Protein AF-A0A967BJL5-F1 (afdb_monomer_lite)

Sequence (235 aa):
MNEFINLDFYKELPLFWQIMFTFFIISLSWFTFLLKNSTFRKMLENGVRKMFHYLTDKDVLLHPVFYNKKYYLNQLNNINFEGSGKTELFRILLEELIKCNIDLSFDFFKKSSLKKQTPQQVRNSMFDLLTKIKKQYEKNTREKFMALHGRIKGAKLF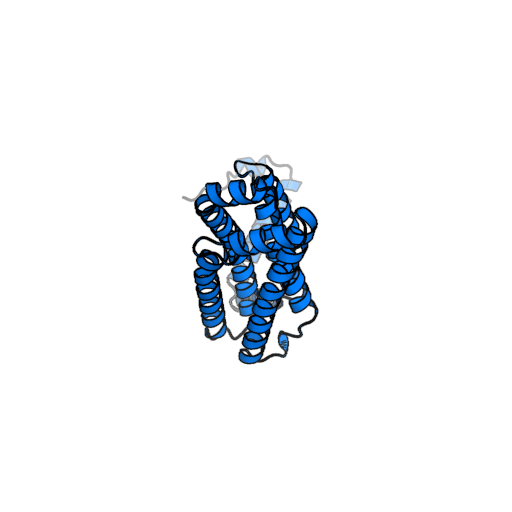GLIYDSAKGFKKHHGNRLLFINENIERVLLSQSKNSKDSIRTILTQIDIAVDLAILDCEDAFEDLNGDIEKLVNANL

Foldseek 3Di:
DDDDPPVVVLVPDDPVVNVVVVVVVVVVVVVVVLCVPPVSVVVVVVVVVVVVLPPDLVNLLVFPLQVCLVVQLVVLVVDDDPDPVLSVLLSLLLNLLSCLLRVLLSVCSVPDPLVPDDLVRVLVSVVVSVVRSVVRSLVRSLVVLCVVQNPPLSNVLSCLQDVDPLHLVVQCVVLVVVLSVQLVVLSPPPPVRSVVSSSVNSVSSVVSSVSSVVSSVSSCVSCVVPSVCSSPDDD

Structure (mmCIF, N/CA/C/O backbone):
data_AF-A0A967BJL5-F1
#
_entry.id   AF-A0A967BJL5-F1
#
loop_
_atom_site.group_PDB
_atom_site.id
_atom_site.type_symbol
_atom_site.label_atom_id
_atom_site.label_alt_id
_atom_site.label_comp_id
_atom_site.label_asym_id
_atom_site.label_entity_id
_atom_site.label_seq_id
_atom_site.pdbx_PDB_ins_code
_atom_site.Cartn_x
_atom_site.Cartn_y
_atom_site.Cartn_z
_atom_site.occupancy
_atom_site.B_iso_or_equiv
_atom_site.auth_seq_id
_atom_site.auth_comp_id
_atom_site.auth_asym_id
_atom_site.auth_atom_id
_atom_site.pdbx_PDB_model_num
ATOM 1 N N . MET A 1 1 ? -10.195 -9.167 -51.228 1.00 35.34 1 MET A N 1
ATOM 2 C CA . MET A 1 1 ? -11.205 -8.108 -51.408 1.00 35.34 1 MET A CA 1
ATOM 3 C C . MET A 1 1 ? -10.417 -6.845 -51.733 1.00 35.34 1 MET A C 1
ATOM 5 O O . MET A 1 1 ? -9.865 -6.236 -50.832 1.00 35.34 1 MET A O 1
ATOM 9 N N . ASN A 1 2 ? -10.180 -6.598 -53.027 1.00 38.81 2 ASN A N 1
ATOM 10 C CA . ASN A 1 2 ? -9.411 -5.449 -53.513 1.00 38.81 2 ASN A CA 1
ATOM 11 C C . ASN A 1 2 ? -10.399 -4.307 -53.740 1.00 38.81 2 ASN A C 1
ATOM 13 O O . ASN A 1 2 ? -11.022 -4.243 -54.798 1.00 38.81 2 ASN A O 1
ATOM 17 N N . GLU A 1 3 ? -10.572 -3.440 -52.748 1.00 41.34 3 GLU A N 1
ATOM 18 C CA . GLU A 1 3 ? -11.208 -2.148 -52.983 1.00 41.34 3 GLU A CA 1
ATOM 19 C C . GLU A 1 3 ? -10.216 -1.289 -53.765 1.00 41.34 3 GLU A C 1
ATOM 21 O O . GLU A 1 3 ? -9.231 -0.772 -53.237 1.00 41.34 3 GLU A O 1
ATOM 26 N N . PHE A 1 4 ? -10.440 -1.216 -55.076 1.00 46.94 4 PHE A N 1
ATOM 27 C CA . PHE A 1 4 ? -9.834 -0.195 -55.910 1.00 46.94 4 PHE A CA 1
ATOM 28 C C . PHE A 1 4 ? -10.209 1.166 -55.322 1.00 46.94 4 PHE A C 1
ATOM 30 O O . PHE A 1 4 ? -11.390 1.478 -55.176 1.00 46.94 4 PHE A O 1
ATOM 37 N N . ILE A 1 5 ? -9.198 1.974 -54.999 1.00 54.31 5 ILE A N 1
ATOM 38 C CA . ILE A 1 5 ? -9.363 3.410 -54.765 1.00 54.31 5 ILE A CA 1
ATOM 39 C C . ILE A 1 5 ? -10.184 3.942 -55.939 1.00 54.31 5 ILE A C 1
ATOM 41 O O . ILE A 1 5 ? -9.775 3.795 -57.092 1.00 54.31 5 ILE A O 1
ATOM 45 N N . ASN A 1 6 ? -11.360 4.492 -55.647 1.00 53.78 6 ASN A N 1
ATOM 46 C CA . ASN A 1 6 ? -12.274 4.993 -56.659 1.00 53.78 6 ASN A CA 1
ATOM 47 C C . ASN A 1 6 ? -11.599 6.170 -57.387 1.00 53.78 6 ASN A C 1
ATOM 49 O O . ASN A 1 6 ? -11.504 7.276 -56.854 1.00 53.78 6 ASN A O 1
ATOM 53 N N . LEU A 1 7 ? -11.035 5.899 -58.569 1.00 56.16 7 LEU A N 1
ATOM 54 C CA . LEU A 1 7 ? -10.195 6.831 -59.333 1.00 56.16 7 LEU A CA 1
ATOM 55 C C . LEU A 1 7 ? -10.950 8.097 -59.757 1.00 56.16 7 LEU A C 1
ATOM 57 O O . LEU A 1 7 ? -10.315 9.118 -60.025 1.00 56.16 7 LEU A O 1
ATOM 61 N N . ASP A 1 8 ? -12.279 8.044 -59.782 1.00 62.25 8 ASP A N 1
ATOM 62 C CA . ASP A 1 8 ? -13.121 9.182 -60.137 1.00 62.25 8 ASP A CA 1
ATOM 63 C C . ASP A 1 8 ? -13.140 10.238 -59.022 1.00 62.25 8 ASP A C 1
ATOM 65 O O . ASP A 1 8 ? -12.998 11.424 -59.307 1.00 62.25 8 ASP A O 1
ATOM 69 N N . PHE A 1 9 ? -13.115 9.823 -57.750 1.00 66.19 9 PHE A N 1
ATOM 70 C CA . PHE A 1 9 ? -12.988 10.741 -56.610 1.00 66.19 9 PHE A CA 1
ATOM 71 C C . PHE A 1 9 ? -11.639 11.479 -56.597 1.00 66.19 9 PHE A C 1
ATOM 73 O O . PHE A 1 9 ? -11.559 12.656 -56.253 1.00 66.19 9 PHE A O 1
ATOM 80 N N . TYR A 1 10 ? -10.557 10.809 -57.009 1.00 65.19 10 TYR A N 1
ATOM 81 C CA . TYR A 1 10 ? -9.228 11.424 -57.058 1.00 65.19 10 TYR A CA 1
ATOM 82 C C . TYR A 1 10 ? -9.158 12.571 -58.079 1.00 65.19 10 TYR A C 1
ATOM 84 O O . TYR A 1 10 ? -8.508 13.581 -57.816 1.00 65.19 10 TYR A O 1
ATOM 92 N N . LYS A 1 11 ? -9.856 12.447 -59.215 1.00 67.75 11 LYS A N 1
ATOM 93 C CA . LYS A 1 11 ? -9.880 13.470 -60.275 1.00 67.75 11 LYS A CA 1
ATOM 94 C C . LYS A 1 11 ? -10.689 14.714 -59.902 1.00 67.75 11 LYS A C 1
ATOM 96 O O . LYS A 1 11 ? -10.409 15.782 -60.438 1.00 67.75 11 LYS A O 1
ATOM 101 N N . GLU A 1 12 ? -11.649 14.584 -58.989 1.00 75.94 12 GLU A N 1
ATOM 102 C CA . GLU A 1 12 ? -12.479 15.693 -58.495 1.00 75.94 12 GLU A CA 1
ATOM 103 C C . GLU A 1 12 ? -11.781 16.538 -57.416 1.00 75.94 12 GLU A C 1
ATOM 105 O O . GLU A 1 12 ? -12.208 17.655 -57.118 1.00 75.94 12 GLU A O 1
ATOM 110 N N . LEU A 1 13 ? -10.681 16.044 -56.837 1.00 76.12 13 LEU A N 1
ATOM 111 C CA . LEU A 1 13 ? -9.923 16.785 -55.832 1.00 76.12 13 LEU A CA 1
ATOM 112 C C . LEU A 1 13 ? -9.137 17.953 -56.453 1.00 76.12 13 LEU A C 1
ATOM 114 O O . LEU A 1 13 ? -8.580 17.811 -57.542 1.00 76.12 13 LEU A O 1
ATOM 118 N N . PRO A 1 14 ? -8.981 19.086 -55.743 1.00 87.38 14 PRO A N 1
ATOM 119 C CA . PRO A 1 14 ? -8.072 20.148 -56.160 1.00 87.38 14 PRO A CA 1
ATOM 120 C C . PRO A 1 14 ? -6.642 19.626 -56.376 1.00 87.38 14 PRO A C 1
ATOM 122 O O . PRO A 1 14 ? -6.158 18.794 -55.605 1.00 87.38 14 PRO A O 1
ATOM 125 N N . LEU A 1 15 ? -5.936 20.166 -57.377 1.00 76.75 15 LEU A N 1
ATOM 126 C CA . LEU A 1 15 ? -4.610 19.698 -57.823 1.00 76.75 15 LEU A CA 1
ATOM 127 C C . LEU A 1 15 ? -3.590 19.548 -56.677 1.00 76.75 15 LEU A C 1
ATOM 129 O O . LEU A 1 15 ? -2.808 18.602 -56.648 1.00 76.75 15 LEU A O 1
ATOM 133 N N . PHE A 1 16 ? -3.625 20.451 -55.695 1.00 77.94 16 PHE A N 1
ATOM 134 C CA . PHE A 1 16 ? -2.780 20.372 -54.502 1.00 77.94 16 PHE A CA 1
ATOM 135 C C . PHE A 1 16 ? -2.992 19.067 -53.713 1.00 77.94 16 PHE A C 1
ATOM 137 O O . PHE A 1 16 ? -2.028 18.395 -53.348 1.00 77.94 16 PHE A O 1
ATOM 144 N N . TRP A 1 17 ? -4.247 18.666 -53.492 1.00 64.62 17 TRP A N 1
ATOM 145 C CA . TRP A 1 17 ? -4.588 17.445 -52.759 1.00 64.62 17 TRP A CA 1
ATOM 146 C C . TRP A 1 17 ? -4.256 16.182 -53.552 1.00 64.62 17 TRP A C 1
ATOM 148 O O . TRP A 1 17 ? -3.796 15.205 -52.964 1.00 64.62 17 TRP A O 1
ATOM 158 N N . GLN A 1 18 ? -4.393 16.225 -54.878 1.00 76.56 18 GLN A N 1
ATOM 159 C CA . GLN A 1 18 ? -3.947 15.149 -55.767 1.00 76.56 18 GLN A CA 1
ATOM 160 C C . GLN A 1 18 ? -2.432 14.907 -55.640 1.00 76.56 18 GLN A C 1
ATOM 162 O O . GLN A 1 18 ? -1.982 13.776 -55.430 1.00 76.56 18 GLN A O 1
ATOM 167 N N . ILE A 1 19 ? -1.639 15.982 -55.676 1.00 74.44 19 ILE A N 1
ATOM 168 C CA . ILE A 1 19 ? -0.180 15.918 -55.511 1.00 74.44 19 ILE A CA 1
ATOM 169 C C . ILE A 1 19 ? 0.182 15.373 -54.122 1.00 74.44 19 ILE A C 1
ATOM 171 O O . ILE A 1 19 ? 0.995 14.454 -54.024 1.00 74.44 19 ILE A O 1
ATOM 175 N N . MET A 1 20 ? -0.451 15.870 -53.055 1.00 72.75 20 MET A N 1
ATOM 176 C CA . MET A 1 20 ? -0.206 15.398 -51.684 1.00 72.75 20 MET A CA 1
ATOM 177 C C . MET A 1 20 ? -0.545 13.916 -51.502 1.00 72.75 20 MET A C 1
ATOM 179 O O . MET A 1 20 ? 0.225 13.175 -50.890 1.00 72.75 20 MET A O 1
ATOM 183 N N . PHE A 1 21 ? -1.663 13.460 -52.066 1.00 72.19 21 PHE A N 1
ATOM 184 C CA . PHE A 1 21 ? -2.073 12.060 -52.002 1.00 72.19 21 PHE A CA 1
ATOM 185 C C . PHE A 1 21 ? -1.122 11.155 -52.799 1.00 72.19 21 PHE A C 1
ATOM 187 O O . PHE A 1 21 ? -0.732 10.091 -52.322 1.00 72.19 21 PHE A O 1
ATOM 194 N N . THR A 1 22 ? -0.649 11.614 -53.961 1.00 77.62 22 THR A N 1
ATOM 195 C CA . THR A 1 22 ? 0.384 10.913 -54.739 1.00 77.62 22 THR A CA 1
ATOM 196 C C . THR A 1 22 ? 1.698 10.811 -53.966 1.00 77.62 22 THR A C 1
ATOM 198 O O . THR A 1 22 ? 2.275 9.728 -53.876 1.00 77.62 22 THR A O 1
ATOM 201 N N . PHE A 1 23 ? 2.148 11.896 -53.330 1.00 72.44 23 PHE A N 1
ATOM 202 C CA . PHE A 1 23 ? 3.325 11.875 -52.456 1.00 72.44 23 PHE A CA 1
ATOM 203 C C . PHE A 1 23 ? 3.144 10.929 -51.265 1.00 72.44 23 PHE A C 1
ATOM 205 O O . PHE A 1 23 ? 4.077 10.207 -50.903 1.00 72.44 23 PHE A O 1
ATOM 212 N N . PHE A 1 24 ? 1.948 10.875 -50.679 1.00 69.56 24 PHE A N 1
ATOM 213 C CA . PHE A 1 24 ? 1.634 9.942 -49.602 1.00 69.56 24 PHE A CA 1
ATOM 214 C C . PHE A 1 24 ? 1.720 8.482 -50.073 1.00 69.56 24 PHE A C 1
ATOM 216 O O . PHE A 1 24 ? 2.395 7.678 -49.436 1.00 69.56 24 PHE A O 1
ATOM 223 N N . ILE A 1 25 ? 1.147 8.135 -51.229 1.00 73.62 25 ILE A N 1
ATOM 224 C CA . ILE A 1 25 ? 1.242 6.773 -51.783 1.00 73.62 25 ILE A CA 1
ATOM 225 C C . ILE A 1 25 ? 2.692 6.411 -52.127 1.00 73.62 25 ILE A C 1
ATOM 227 O O . ILE A 1 25 ? 3.145 5.307 -51.810 1.00 73.62 25 ILE A O 1
ATOM 231 N N . ILE A 1 26 ? 3.441 7.325 -52.752 1.00 74.75 26 ILE A N 1
ATOM 232 C CA . ILE A 1 26 ? 4.847 7.097 -53.114 1.00 74.75 26 ILE A CA 1
ATOM 233 C C . ILE A 1 26 ? 5.699 6.916 -51.856 1.00 74.75 26 ILE A C 1
ATOM 235 O O . ILE A 1 26 ? 6.506 5.989 -51.802 1.00 74.75 26 ILE A O 1
ATOM 239 N N . SER A 1 27 ? 5.498 7.742 -50.827 1.00 67.50 27 SER A N 1
ATOM 240 C CA . SER A 1 27 ? 6.222 7.626 -49.556 1.00 67.50 27 SER A CA 1
ATOM 241 C C . SER A 1 27 ? 5.864 6.344 -48.801 1.00 67.50 27 SER A C 1
ATOM 243 O O . SER A 1 27 ? 6.765 5.679 -48.296 1.00 67.50 27 SER A O 1
ATOM 245 N N . LEU A 1 28 ? 4.596 5.919 -48.807 1.00 63.41 28 LEU A N 1
ATOM 246 C CA . LEU A 1 28 ? 4.161 4.642 -48.234 1.00 63.41 28 LEU A CA 1
ATOM 247 C C . LEU A 1 28 ? 4.760 3.444 -48.996 1.00 63.41 28 LEU A C 1
ATOM 249 O O . LEU A 1 28 ? 5.204 2.463 -48.395 1.00 63.41 28 LEU A O 1
ATOM 253 N N . SER A 1 29 ? 4.843 3.538 -50.324 1.00 70.88 29 SER A N 1
ATOM 254 C CA . SER A 1 29 ? 5.450 2.516 -51.189 1.00 70.88 29 SER A CA 1
ATOM 255 C C . SER A 1 29 ? 6.966 2.423 -50.986 1.00 70.88 29 SER A C 1
ATOM 257 O O . SER A 1 29 ? 7.520 1.332 -50.873 1.00 70.88 29 SER A O 1
ATOM 259 N N . TRP A 1 30 ? 7.645 3.563 -50.850 1.00 69.06 30 TRP A N 1
ATOM 260 C CA . TRP A 1 30 ? 9.064 3.616 -50.494 1.00 69.06 30 TRP A CA 1
ATOM 261 C C . TRP A 1 30 ? 9.321 3.092 -49.083 1.00 69.06 30 TRP A C 1
ATOM 263 O O . TRP A 1 30 ? 10.258 2.329 -48.868 1.00 69.06 30 TRP A O 1
ATOM 273 N N . PHE A 1 31 ? 8.469 3.440 -48.121 1.00 60.78 31 PHE A N 1
ATOM 274 C CA . PHE A 1 31 ? 8.583 2.969 -46.746 1.00 60.78 31 PHE A CA 1
ATOM 275 C C . PHE A 1 31 ? 8.381 1.450 -46.642 1.00 60.78 31 PHE A C 1
ATOM 277 O O . PHE A 1 31 ? 9.156 0.764 -45.977 1.00 60.78 31 PHE A O 1
ATOM 284 N N . THR A 1 32 ? 7.405 0.888 -47.361 1.00 65.88 32 THR A N 1
ATOM 285 C CA . THR A 1 32 ? 7.202 -0.571 -47.434 1.00 65.88 32 THR A CA 1
ATOM 286 C C . THR A 1 32 ? 8.334 -1.287 -48.177 1.00 65.88 32 THR A C 1
ATOM 288 O O . THR A 1 32 ? 8.730 -2.380 -47.768 1.00 65.88 32 THR A O 1
ATOM 291 N N . PHE A 1 33 ? 8.917 -0.674 -49.213 1.00 72.19 33 PHE A N 1
ATOM 292 C CA . PHE A 1 33 ? 10.128 -1.177 -49.871 1.00 72.19 33 PHE A CA 1
ATOM 293 C C . PHE A 1 33 ? 11.337 -1.184 -48.922 1.00 72.19 33 PHE A C 1
ATOM 295 O O . PHE A 1 33 ? 12.046 -2.187 -48.824 1.00 72.19 33 PHE A O 1
ATOM 302 N N . LEU A 1 34 ? 11.529 -0.113 -48.148 1.00 62.56 34 LEU A N 1
ATOM 303 C CA . LEU A 1 34 ? 12.567 -0.028 -47.121 1.00 62.56 34 LEU A CA 1
ATOM 304 C C . LEU A 1 34 ? 12.363 -1.076 -46.016 1.00 62.56 34 LEU A C 1
ATOM 306 O O . LEU A 1 34 ? 13.329 -1.707 -45.597 1.00 62.56 34 LEU A O 1
ATOM 310 N N . LEU A 1 35 ? 11.125 -1.351 -45.592 1.00 53.38 35 LEU A N 1
ATOM 311 C CA . LEU A 1 35 ? 10.822 -2.409 -44.614 1.00 53.38 35 LEU A CA 1
ATOM 312 C C . LEU A 1 35 ? 11.097 -3.831 -45.132 1.00 53.38 35 LEU A C 1
ATOM 314 O O . LEU A 1 35 ? 11.390 -4.725 -44.334 1.00 53.38 35 LEU A O 1
ATOM 318 N N . LYS A 1 36 ? 11.040 -4.056 -46.451 1.00 66.56 36 LYS A N 1
ATOM 319 C CA . LYS A 1 36 ? 11.447 -5.330 -47.072 1.00 66.56 36 LYS A CA 1
ATOM 320 C C . LYS A 1 36 ? 12.969 -5.509 -47.111 1.00 66.56 36 LYS A C 1
ATOM 322 O O . LYS A 1 36 ? 13.438 -6.641 -47.217 1.00 66.56 36 LYS A O 1
ATOM 327 N N . ASN A 1 37 ? 13.747 -4.433 -46.990 1.00 73.88 37 ASN A N 1
ATOM 328 C CA . ASN A 1 37 ? 15.202 -4.507 -46.908 1.00 73.88 37 ASN A CA 1
ATOM 329 C C . ASN A 1 37 ? 15.624 -5.012 -45.518 1.00 73.88 37 ASN A C 1
ATOM 331 O O . ASN A 1 37 ? 15.427 -4.344 -44.503 1.00 73.88 37 ASN A O 1
ATOM 335 N N . SER A 1 38 ? 16.234 -6.197 -45.468 1.00 60.59 38 SER A N 1
ATOM 336 C CA . SER A 1 38 ? 16.620 -6.863 -44.218 1.00 60.59 38 SER A CA 1
ATOM 337 C C . SER A 1 38 ? 17.621 -6.060 -43.380 1.00 60.59 38 SER A C 1
ATOM 339 O O . SER A 1 38 ? 17.600 -6.156 -42.154 1.00 60.59 38 SER A O 1
ATOM 341 N N . THR A 1 39 ? 18.455 -5.228 -44.007 1.00 69.75 39 THR A N 1
ATOM 342 C CA . THR A 1 39 ? 19.423 -4.363 -43.324 1.00 69.75 39 THR A CA 1
ATOM 343 C C . THR A 1 39 ? 18.730 -3.170 -42.679 1.00 69.75 39 THR A C 1
ATOM 345 O O . THR A 1 39 ? 18.969 -2.894 -41.507 1.00 69.75 39 THR A O 1
ATOM 348 N N . PHE A 1 40 ? 17.818 -2.505 -43.396 1.00 58.06 40 PHE A N 1
ATOM 349 C CA . PHE A 1 40 ? 17.029 -1.397 -42.848 1.00 58.06 40 PHE A CA 1
ATOM 350 C C . PHE A 1 40 ? 16.073 -1.884 -41.760 1.00 58.06 40 PHE A C 1
ATOM 352 O O . PHE A 1 40 ? 15.996 -1.277 -40.696 1.00 58.06 40 PHE A O 1
ATOM 359 N N . ARG A 1 41 ? 15.432 -3.039 -41.966 1.00 55.91 41 ARG A N 1
ATOM 360 C CA . ARG A 1 41 ? 14.616 -3.703 -40.950 1.00 55.91 41 ARG A CA 1
ATOM 361 C C . ARG A 1 41 ? 15.439 -4.066 -39.716 1.00 55.91 41 ARG A C 1
ATOM 363 O O . ARG A 1 41 ? 14.999 -3.752 -38.624 1.00 55.91 41 ARG A O 1
ATOM 370 N N . LYS A 1 42 ? 16.649 -4.624 -39.854 1.00 62.78 42 LYS A N 1
ATOM 371 C CA . LYS A 1 42 ? 17.560 -4.854 -38.713 1.00 62.78 42 LYS A CA 1
ATOM 372 C C . LYS A 1 42 ? 18.021 -3.554 -38.057 1.00 62.78 42 LYS A C 1
ATOM 374 O O . LYS A 1 42 ? 18.239 -3.538 -36.853 1.00 62.78 42 LYS A O 1
ATOM 379 N N . MET A 1 43 ? 18.188 -2.469 -38.810 1.00 67.62 43 MET A N 1
ATOM 380 C CA . MET A 1 43 ? 18.587 -1.163 -38.278 1.00 67.62 43 MET A CA 1
ATOM 381 C C . MET A 1 43 ? 17.443 -0.487 -37.514 1.00 67.62 43 MET A C 1
ATOM 383 O O . MET A 1 43 ? 17.685 0.057 -36.442 1.00 67.62 43 MET A O 1
ATOM 387 N N . LEU A 1 44 ? 16.206 -0.590 -38.011 1.00 54.94 44 LEU A N 1
ATOM 388 C CA . LEU A 1 44 ? 14.983 -0.206 -37.308 1.00 54.94 44 LEU A CA 1
ATOM 389 C C . LEU A 1 44 ? 14.744 -1.105 -36.105 1.00 54.94 44 LEU A C 1
ATOM 391 O O . LEU A 1 44 ? 14.558 -0.587 -35.021 1.00 54.94 44 LEU A O 1
ATOM 395 N N . GLU A 1 45 ? 14.823 -2.426 -36.241 1.00 51.81 45 GLU A N 1
ATOM 396 C CA . GLU A 1 45 ? 14.713 -3.364 -35.123 1.00 51.81 45 GLU A CA 1
ATOM 397 C C . GLU A 1 45 ? 15.792 -3.077 -34.079 1.00 51.81 45 GLU A C 1
ATOM 399 O O . GLU A 1 45 ? 15.472 -3.059 -32.905 1.00 51.81 45 GLU A O 1
ATOM 404 N N . ASN A 1 46 ? 17.034 -2.765 -34.458 1.00 56.50 46 ASN A N 1
ATOM 405 C CA . ASN A 1 46 ? 18.085 -2.374 -33.516 1.00 56.50 46 ASN A CA 1
ATOM 406 C C . ASN A 1 46 ? 17.896 -0.960 -32.958 1.00 56.50 46 ASN A C 1
ATOM 408 O O . ASN A 1 46 ? 18.274 -0.723 -31.819 1.00 56.50 46 ASN A O 1
ATOM 412 N N . GLY A 1 47 ? 17.343 -0.022 -33.724 1.00 44.47 47 GLY A N 1
ATOM 413 C CA . GLY A 1 47 ? 17.047 1.346 -33.297 1.00 44.47 47 GLY A CA 1
ATOM 414 C C . GLY A 1 47 ? 15.870 1.391 -32.328 1.00 44.47 47 GLY A C 1
ATOM 415 O O . GLY A 1 47 ? 15.973 2.000 -31.274 1.00 44.47 47 GLY A O 1
ATOM 416 N N . VAL A 1 48 ? 14.808 0.653 -32.636 1.00 45.88 48 VAL A N 1
ATOM 417 C CA . VAL A 1 48 ? 13.635 0.386 -31.803 1.00 45.88 48 VAL A CA 1
ATOM 418 C C . VAL A 1 48 ? 14.049 -0.440 -30.591 1.00 45.88 48 VAL A C 1
ATOM 420 O O . VAL A 1 48 ? 13.800 -0.017 -29.476 1.00 45.88 48 VAL A O 1
ATOM 423 N N . ARG A 1 49 ? 14.791 -1.542 -30.744 1.00 41.28 49 ARG A N 1
ATOM 424 C CA . ARG A 1 49 ? 15.326 -2.333 -29.619 1.00 41.28 49 ARG A CA 1
ATOM 425 C C . ARG A 1 49 ? 16.282 -1.509 -28.752 1.00 41.28 49 ARG A C 1
ATOM 427 O O . ARG A 1 49 ? 16.260 -1.684 -27.544 1.00 41.28 49 ARG A O 1
ATOM 434 N N . LYS A 1 50 ? 17.059 -0.571 -29.309 1.00 39.84 50 LYS A N 1
ATOM 435 C CA . LYS A 1 50 ? 17.805 0.440 -28.536 1.00 39.84 50 LYS A CA 1
ATOM 436 C C . LYS A 1 50 ? 16.843 1.393 -27.822 1.00 39.84 50 LYS A C 1
ATOM 438 O O . LYS A 1 50 ? 16.978 1.560 -26.622 1.00 39.84 50 LYS A O 1
ATOM 443 N N . MET A 1 51 ? 15.841 1.946 -28.500 1.00 35.16 51 MET A N 1
ATOM 444 C CA . MET A 1 51 ? 14.835 2.844 -27.916 1.00 35.16 51 MET A CA 1
ATOM 445 C C . MET A 1 51 ? 14.035 2.169 -26.778 1.00 35.16 51 MET A C 1
ATOM 447 O O . MET A 1 51 ? 13.792 2.795 -25.755 1.00 35.16 51 MET A O 1
ATOM 451 N N . PHE A 1 52 ? 13.738 0.870 -26.894 1.00 38.22 52 PHE A N 1
ATOM 452 C CA . PHE A 1 52 ? 13.118 0.033 -25.860 1.00 38.22 52 PHE A CA 1
ATOM 453 C C . PHE A 1 52 ? 14.119 -0.444 -24.780 1.00 38.22 52 PHE A C 1
ATOM 455 O O . PHE A 1 52 ? 13.730 -0.615 -23.628 1.00 38.22 52 PHE A O 1
ATOM 462 N N . HIS A 1 53 ? 15.414 -0.616 -25.088 1.00 39.78 53 HIS A N 1
ATOM 463 C CA . HIS A 1 53 ? 16.460 -0.931 -24.092 1.00 39.78 53 HIS A CA 1
ATOM 464 C C . HIS A 1 53 ? 16.955 0.289 -23.302 1.00 39.78 53 HIS A C 1
ATOM 466 O O . HIS A 1 53 ? 17.507 0.145 -22.202 1.00 39.78 53 HIS A O 1
ATOM 472 N N . TYR A 1 54 ? 16.740 1.496 -23.817 1.00 42.38 54 TYR A N 1
ATOM 473 C CA . TYR A 1 54 ? 17.071 2.743 -23.142 1.00 42.38 54 TYR A CA 1
ATOM 474 C C . TYR A 1 54 ? 15.877 3.293 -22.356 1.00 42.38 54 TYR A C 1
ATOM 476 O O . TYR A 1 54 ? 15.594 4.481 -22.419 1.00 42.38 54 TYR A O 1
ATOM 484 N N . LEU A 1 55 ? 15.246 2.455 -21.524 1.00 48.16 55 LEU A N 1
ATOM 485 C CA . LEU A 1 55 ? 14.500 2.975 -20.377 1.00 48.16 55 LEU A CA 1
ATOM 486 C C . LEU A 1 55 ? 15.508 3.649 -19.429 1.00 48.16 55 LEU A C 1
ATOM 488 O O . LEU A 1 55 ? 16.399 3.009 -18.857 1.00 48.16 55 LEU A O 1
ATOM 492 N N . THR A 1 56 ? 15.462 4.966 -19.352 1.00 54.12 56 THR A N 1
ATOM 493 C CA . THR A 1 56 ? 16.249 5.807 -18.452 1.00 54.12 56 THR A CA 1
ATOM 494 C C . THR A 1 56 ? 15.759 5.652 -17.008 1.00 54.12 56 THR A C 1
ATOM 496 O O . THR A 1 56 ? 14.683 5.117 -16.767 1.00 54.12 56 THR A O 1
ATOM 499 N N . ASP A 1 57 ? 16.522 6.118 -16.011 1.00 56.22 57 ASP A N 1
ATOM 500 C CA . ASP A 1 57 ? 16.038 6.111 -14.612 1.00 56.22 57 ASP A CA 1
ATOM 501 C C . ASP A 1 57 ? 14.735 6.920 -14.461 1.00 56.22 57 ASP A C 1
ATOM 503 O O . ASP A 1 57 ? 13.942 6.672 -13.556 1.00 56.22 57 ASP A O 1
ATOM 507 N N . LYS A 1 58 ? 14.469 7.833 -15.408 1.00 59.03 58 LYS A N 1
ATOM 508 C CA . LYS A 1 58 ? 13.199 8.549 -15.511 1.00 59.03 58 LYS A CA 1
ATOM 509 C C . LYS A 1 58 ? 12.028 7.610 -15.791 1.00 59.03 58 LYS A C 1
ATOM 511 O O . LYS A 1 58 ? 10.974 7.832 -15.223 1.00 59.03 58 LYS A O 1
ATOM 516 N N . ASP A 1 59 ? 12.195 6.549 -16.576 1.00 60.16 59 ASP A N 1
ATOM 517 C CA . ASP A 1 59 ? 11.082 5.664 -16.938 1.00 60.16 59 ASP A CA 1
ATOM 518 C C . ASP A 1 59 ? 10.628 4.761 -15.782 1.00 60.16 59 ASP A C 1
ATOM 520 O O . ASP A 1 59 ? 9.456 4.409 -15.695 1.00 60.16 59 ASP A O 1
ATOM 524 N N . VAL A 1 60 ? 11.533 4.445 -14.847 1.00 64.31 60 VAL A N 1
ATOM 525 C CA . VAL A 1 60 ? 11.177 3.806 -13.567 1.00 64.31 60 VAL A CA 1
ATOM 526 C C . VAL A 1 60 ? 10.335 4.768 -12.728 1.00 64.31 60 VAL A C 1
ATOM 528 O O . VAL A 1 60 ? 9.300 4.380 -12.199 1.0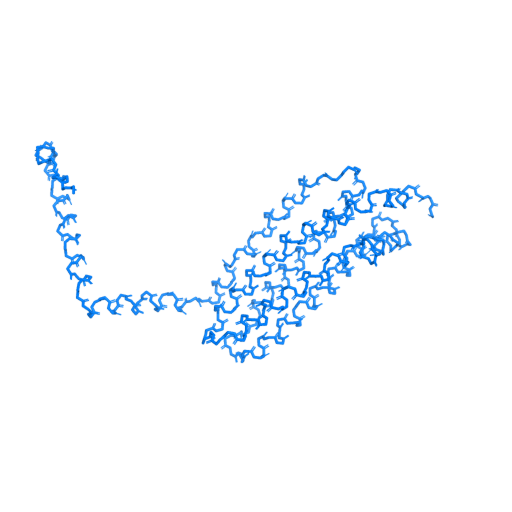0 64.31 60 VAL A O 1
ATOM 531 N N . LEU A 1 61 ? 10.735 6.040 -12.652 1.00 65.62 61 LEU A N 1
ATOM 532 C CA . LEU A 1 61 ? 10.000 7.076 -11.917 1.00 65.62 61 LEU A CA 1
ATOM 533 C C . LEU A 1 61 ? 8.691 7.505 -12.610 1.00 65.62 61 LEU A C 1
ATOM 535 O O . LEU A 1 61 ? 7.834 8.104 -11.966 1.00 65.62 61 LEU A O 1
ATOM 539 N N . LEU A 1 62 ? 8.519 7.171 -13.892 1.00 67.75 62 LEU A N 1
ATOM 540 C CA . LEU A 1 62 ? 7.289 7.327 -14.676 1.00 67.75 62 LEU A CA 1
ATOM 541 C C . LEU A 1 62 ? 6.429 6.048 -14.675 1.00 67.75 62 LEU A C 1
ATOM 543 O O . LEU A 1 62 ? 5.570 5.875 -15.541 1.00 67.75 62 LEU A O 1
ATOM 547 N N . HIS A 1 63 ? 6.637 5.129 -13.730 1.00 71.62 63 HIS A N 1
ATOM 548 C CA . HIS A 1 63 ? 5.758 3.972 -13.575 1.00 71.62 63 HIS A CA 1
ATOM 549 C C . HIS A 1 63 ? 4.378 4.384 -13.011 1.00 71.62 63 HIS A C 1
ATOM 551 O O . HIS A 1 63 ? 4.344 5.182 -12.068 1.00 71.62 63 HIS A O 1
ATOM 557 N N . PRO A 1 64 ? 3.261 3.806 -13.514 1.00 71.00 64 PRO A N 1
ATOM 558 C CA . PRO A 1 64 ? 1.892 4.069 -13.047 1.00 71.00 64 PRO A CA 1
ATOM 559 C C . PRO A 1 64 ? 1.699 4.176 -11.543 1.00 71.00 64 PRO A C 1
ATOM 561 O O . PRO A 1 64 ? 1.158 5.171 -11.064 1.00 71.00 64 PRO A O 1
ATOM 564 N N . VAL A 1 65 ? 2.250 3.221 -10.798 1.00 70.62 65 VAL A N 1
ATOM 565 C CA . VAL A 1 65 ? 2.198 3.179 -9.329 1.00 70.62 65 VAL A CA 1
ATOM 566 C C . VAL A 1 65 ? 2.534 4.516 -8.636 1.00 70.62 65 VAL A C 1
ATOM 568 O O . VAL A 1 65 ? 1.952 4.838 -7.604 1.00 70.62 65 VAL A O 1
ATOM 571 N N . PHE A 1 66 ? 3.429 5.344 -9.199 1.00 71.44 66 PHE A N 1
ATOM 572 C CA . PHE A 1 66 ? 3.858 6.595 -8.561 1.00 71.44 66 PHE A CA 1
ATOM 573 C C . PHE A 1 66 ? 2.907 7.775 -8.788 1.00 71.44 66 PHE A C 1
ATOM 575 O O . PHE A 1 66 ? 2.769 8.618 -7.900 1.00 71.44 66 PHE A O 1
ATOM 582 N N . TYR A 1 67 ? 2.221 7.848 -9.932 1.00 72.06 67 TYR A N 1
ATOM 583 C CA . TYR A 1 67 ? 1.218 8.893 -10.189 1.00 72.06 67 TYR A CA 1
ATOM 584 C C . TYR A 1 67 ? -0.213 8.449 -9.873 1.00 72.06 67 TYR A C 1
ATOM 586 O O . TYR A 1 67 ? -1.067 9.301 -9.611 1.00 72.06 67 TYR A O 1
ATOM 594 N N . ASN A 1 68 ? -0.460 7.141 -9.769 1.00 69.75 68 ASN A N 1
ATOM 595 C CA . ASN A 1 68 ? -1.732 6.588 -9.304 1.00 69.75 68 ASN A CA 1
ATOM 596 C C . ASN A 1 68 ? -1.989 6.855 -7.813 1.00 69.75 68 ASN A C 1
ATOM 598 O O . ASN A 1 68 ? -3.125 6.727 -7.369 1.00 69.75 68 ASN A O 1
ATOM 602 N N . LYS A 1 69 ? -0.998 7.330 -7.039 1.00 73.38 69 LYS A N 1
ATOM 603 C CA . LYS A 1 69 ? -1.184 7.737 -5.631 1.00 73.38 69 LYS A CA 1
ATOM 604 C C . LYS A 1 69 ? -2.417 8.607 -5.429 1.00 73.38 69 LYS A C 1
ATOM 606 O O . LYS A 1 69 ? -3.230 8.344 -4.552 1.00 73.38 69 LYS A O 1
ATOM 611 N N . LYS A 1 70 ? -2.547 9.663 -6.237 1.00 70.31 70 LYS A N 1
ATOM 612 C CA . LYS A 1 70 ? -3.660 10.609 -6.118 1.00 70.31 70 LYS A CA 1
ATOM 613 C C . LYS A 1 70 ? -4.986 9.949 -6.486 1.00 70.31 70 LYS A C 1
ATOM 615 O O . LYS A 1 70 ? -5.990 10.239 -5.850 1.00 70.31 70 LYS A O 1
ATOM 620 N N . TYR A 1 71 ? -4.975 9.057 -7.474 1.00 74.12 71 TYR A N 1
ATOM 621 C CA . TYR A 1 71 ? -6.142 8.264 -7.839 1.00 74.12 71 TYR A CA 1
ATOM 622 C C . TYR A 1 71 ? -6.584 7.368 -6.674 1.00 74.12 71 TYR A C 1
ATOM 624 O O . TYR A 1 71 ? -7.720 7.494 -6.228 1.00 74.12 71 TYR A O 1
ATOM 632 N N . TYR A 1 72 ? -5.681 6.568 -6.100 1.00 70.62 72 TYR A N 1
ATOM 633 C CA . TYR A 1 72 ? -5.987 5.699 -4.961 1.00 70.62 72 TYR A CA 1
ATOM 634 C C . TYR A 1 72 ? -6.475 6.476 -3.737 1.00 70.62 72 TYR A C 1
ATOM 636 O O . TYR A 1 72 ? -7.510 6.143 -3.169 1.00 70.62 72 TYR A O 1
ATOM 644 N N . LEU A 1 73 ? -5.791 7.564 -3.369 1.00 76.31 73 LEU A N 1
ATOM 645 C CA . LEU A 1 73 ? -6.211 8.410 -2.248 1.00 76.31 73 LEU A CA 1
ATOM 646 C C . LEU A 1 73 ? -7.574 9.072 -2.490 1.00 76.31 73 LEU A C 1
ATOM 648 O O . LEU A 1 73 ? -8.352 9.218 -1.553 1.00 76.31 73 LEU A O 1
ATOM 652 N N . ASN A 1 74 ? -7.891 9.443 -3.733 1.00 71.50 74 ASN A N 1
ATOM 653 C CA . ASN A 1 74 ? -9.218 9.948 -4.071 1.00 71.50 74 ASN A CA 1
ATOM 654 C C . ASN A 1 74 ? -10.286 8.854 -3.960 1.00 71.50 74 ASN A C 1
ATOM 656 O O . ASN A 1 74 ? -11.377 9.143 -3.479 1.00 71.50 74 ASN A O 1
ATOM 660 N N . GLN A 1 75 ? -9.977 7.616 -4.358 1.00 72.06 75 GLN A N 1
ATOM 661 C CA . GLN A 1 75 ? -10.911 6.498 -4.217 1.00 72.06 75 GLN A CA 1
ATOM 662 C C . GLN A 1 75 ? -11.217 6.189 -2.747 1.00 72.06 75 GLN A C 1
ATOM 664 O O . GLN A 1 75 ? -12.371 5.917 -2.430 1.00 72.06 75 GLN A O 1
ATOM 669 N N . LEU A 1 76 ? -10.254 6.346 -1.827 1.00 75.81 76 LEU A N 1
ATOM 670 C CA . LEU A 1 76 ? -10.512 6.184 -0.387 1.00 75.81 76 LEU A CA 1
ATOM 671 C C . LEU A 1 76 ? -11.611 7.113 0.141 1.00 75.81 76 LEU A C 1
ATOM 673 O O . LEU A 1 76 ? -12.366 6.727 1.033 1.00 75.81 76 LEU A O 1
ATOM 677 N N . ASN A 1 77 ? -11.732 8.323 -0.413 1.00 69.00 77 ASN A N 1
ATOM 678 C CA . ASN A 1 77 ? -12.772 9.270 -0.002 1.00 69.00 77 ASN A CA 1
ATOM 679 C C . ASN A 1 77 ? -14.181 8.798 -0.385 1.00 69.00 77 ASN A C 1
ATOM 681 O O . ASN A 1 77 ? -15.151 9.216 0.249 1.00 69.00 77 ASN A O 1
ATOM 685 N N . ASN A 1 78 ? -14.283 7.918 -1.384 1.00 68.62 78 ASN A N 1
ATOM 686 C CA . ASN A 1 78 ? -15.539 7.339 -1.851 1.00 68.62 78 ASN A CA 1
ATOM 687 C C . ASN A 1 78 ? -15.906 6.051 -1.102 1.00 68.62 78 ASN A C 1
ATOM 689 O O . ASN A 1 78 ? -17.054 5.622 -1.172 1.00 68.62 78 ASN A O 1
ATOM 693 N N . ILE A 1 79 ? -14.965 5.450 -0.365 1.00 70.69 79 ILE A N 1
ATOM 694 C CA . ILE A 1 79 ? -15.237 4.260 0.442 1.00 70.69 79 ILE A CA 1
ATOM 695 C C . ILE A 1 79 ? -16.118 4.668 1.618 1.00 70.69 79 ILE A C 1
ATOM 697 O O . ILE A 1 79 ? -15.687 5.441 2.477 1.00 70.69 79 ILE A O 1
ATOM 701 N N . ASN A 1 80 ? -17.346 4.162 1.654 1.00 68.19 80 ASN A N 1
ATOM 702 C CA . ASN A 1 80 ? -18.277 4.372 2.751 1.00 68.19 80 ASN A CA 1
ATOM 703 C C . ASN A 1 80 ? -18.666 3.017 3.332 1.00 68.19 80 ASN A C 1
ATOM 705 O O . ASN A 1 80 ? -19.432 2.269 2.732 1.00 68.19 80 ASN A O 1
ATOM 709 N N . PHE A 1 81 ? -18.119 2.723 4.500 1.00 67.25 81 PHE A N 1
ATOM 710 C CA . PHE A 1 81 ? -18.498 1.571 5.291 1.00 67.25 81 PHE A CA 1
ATOM 711 C C . PHE A 1 81 ? -19.657 1.976 6.215 1.00 67.25 81 PHE A C 1
ATOM 713 O O . PHE A 1 81 ? -19.622 3.057 6.806 1.00 67.25 81 PHE A O 1
ATOM 720 N N . GLU A 1 82 ? -20.699 1.149 6.348 1.00 65.19 82 GLU A N 1
ATOM 721 C CA . GLU A 1 82 ? -21.844 1.460 7.218 1.00 65.19 82 GLU A CA 1
ATOM 722 C C . GLU A 1 82 ? -21.367 1.799 8.651 1.00 65.19 82 GLU A C 1
ATOM 724 O O . GLU A 1 82 ? -20.886 0.938 9.387 1.00 65.19 82 GLU A O 1
ATOM 729 N N . GLY A 1 83 ? -21.449 3.085 9.026 1.00 65.00 83 GLY A N 1
ATOM 730 C CA . GLY A 1 83 ? -20.935 3.639 10.288 1.00 65.00 83 GLY A CA 1
ATOM 731 C C . GLY A 1 83 ? -19.724 4.575 10.117 1.00 65.00 83 GLY A C 1
ATOM 732 O O . GLY A 1 83 ? -18.624 4.157 9.746 1.00 65.00 83 GLY A O 1
ATOM 733 N N . SER A 1 84 ? -19.893 5.858 10.470 1.00 64.06 84 SER A N 1
ATOM 734 C CA . SER A 1 84 ? -18.886 6.919 10.260 1.00 64.06 84 SER A CA 1
ATOM 735 C C . SER A 1 84 ? -17.543 6.650 10.952 1.00 64.06 84 SER A C 1
ATOM 737 O O . SER A 1 84 ? -16.493 6.815 10.334 1.00 64.06 84 SER A O 1
ATOM 739 N N . GLY A 1 85 ? -17.562 6.163 12.198 1.00 70.44 85 GLY A N 1
ATOM 740 C CA . GLY A 1 85 ? -16.342 5.854 12.954 1.00 70.44 85 GLY A CA 1
ATOM 741 C C . GLY A 1 85 ? -15.563 4.649 12.413 1.00 70.44 85 GLY A C 1
ATOM 742 O O . GLY A 1 85 ? -14.339 4.616 12.496 1.00 70.44 85 GLY A O 1
ATOM 743 N N . LYS A 1 86 ? -16.245 3.670 11.805 1.00 75.88 86 LYS A N 1
ATOM 744 C CA . LYS A 1 86 ? -15.583 2.519 11.168 1.00 75.88 86 LYS A CA 1
ATOM 745 C C . LYS A 1 86 ? -14.930 2.937 9.859 1.00 75.88 86 LYS A C 1
ATOM 747 O O . LYS A 1 86 ? -13.772 2.605 9.616 1.00 75.88 86 LYS A O 1
ATOM 752 N N . THR A 1 87 ? -15.659 3.725 9.068 1.00 80.81 87 THR A N 1
ATOM 753 C CA . THR A 1 87 ? -15.151 4.299 7.823 1.00 80.81 87 THR A CA 1
ATOM 754 C C . THR A 1 87 ? -13.855 5.064 8.046 1.00 80.81 87 THR A C 1
ATOM 756 O O . THR A 1 87 ? -12.891 4.874 7.308 1.00 80.81 87 THR A O 1
ATOM 759 N N . GLU A 1 88 ? -13.794 5.882 9.093 1.00 86.44 88 GLU A N 1
ATOM 760 C CA . GLU A 1 88 ? -12.598 6.656 9.419 1.00 86.44 88 GLU A CA 1
ATOM 761 C C . GLU A 1 88 ? -11.389 5.769 9.770 1.00 86.44 88 GLU A C 1
ATOM 763 O O . GLU A 1 88 ? -10.293 5.986 9.249 1.00 86.44 88 GLU A O 1
ATOM 768 N N . LEU A 1 89 ? -11.584 4.720 10.577 1.00 87.62 89 LEU A N 1
ATOM 769 C CA . LEU A 1 89 ? -10.507 3.808 10.982 1.00 87.62 89 LEU A CA 1
ATOM 770 C C . LEU A 1 89 ? -9.920 3.020 9.801 1.00 87.62 89 LEU A C 1
ATOM 772 O O . LEU A 1 89 ? -8.697 2.939 9.660 1.00 87.62 89 LEU A O 1
ATOM 776 N N . PHE A 1 90 ? -10.766 2.474 8.924 1.00 83.44 90 PHE A N 1
ATOM 777 C CA . PHE A 1 90 ? -10.298 1.748 7.738 1.00 83.44 90 PHE A CA 1
ATOM 778 C C . PHE A 1 90 ? -9.674 2.677 6.694 1.00 83.44 90 PHE A C 1
ATOM 780 O O . PHE A 1 90 ? -8.659 2.320 6.092 1.00 83.44 90 PHE A O 1
ATOM 787 N N . ARG A 1 91 ? -10.198 3.901 6.533 1.00 86.44 91 ARG A N 1
ATOM 788 C CA . ARG A 1 91 ? -9.561 4.921 5.687 1.00 86.44 91 ARG A CA 1
ATOM 789 C C . ARG A 1 91 ? -8.160 5.255 6.178 1.00 86.44 91 ARG A C 1
ATOM 791 O O . ARG A 1 91 ? -7.256 5.309 5.355 1.00 86.44 91 ARG A O 1
ATOM 798 N N . ILE A 1 92 ? -7.955 5.425 7.486 1.00 90.19 92 ILE A N 1
ATOM 799 C CA . ILE A 1 92 ? -6.621 5.678 8.051 1.00 90.19 92 ILE A CA 1
ATOM 800 C C . ILE A 1 92 ? -5.655 4.525 7.734 1.00 90.19 92 ILE A C 1
ATOM 802 O O . ILE A 1 92 ? -4.530 4.786 7.307 1.00 90.19 92 ILE A O 1
ATOM 806 N N . LEU A 1 93 ? -6.082 3.269 7.919 1.00 88.38 93 LEU A N 1
ATOM 807 C CA . LEU A 1 93 ? -5.256 2.092 7.622 1.00 88.38 93 LEU A CA 1
ATOM 808 C C . LEU A 1 93 ? -4.843 2.053 6.141 1.00 88.38 93 LEU A C 1
ATOM 810 O O . LEU A 1 93 ? -3.656 1.923 5.831 1.00 88.38 93 LEU A O 1
ATOM 814 N N . LEU A 1 94 ? -5.807 2.203 5.228 1.00 84.75 94 LEU A N 1
ATOM 815 C CA . LEU A 1 94 ? -5.560 2.186 3.785 1.00 84.75 94 LEU A CA 1
ATOM 816 C C . LEU A 1 94 ? -4.723 3.380 3.318 1.00 84.75 94 LEU A C 1
ATOM 818 O O . LEU A 1 94 ? -3.812 3.220 2.506 1.00 84.75 94 LEU A O 1
ATOM 822 N N . GLU A 1 95 ? -4.996 4.571 3.848 1.00 89.00 95 GLU A N 1
ATOM 823 C CA . GLU A 1 95 ? -4.260 5.791 3.526 1.00 89.00 95 GLU A CA 1
ATOM 824 C C . GLU A 1 95 ? -2.776 5.642 3.880 1.00 89.00 95 GLU A C 1
ATOM 826 O O . GLU A 1 95 ? -1.910 5.939 3.053 1.00 89.00 95 GLU A O 1
ATOM 831 N N . GLU A 1 96 ? -2.468 5.154 5.085 1.00 90.12 96 GLU A N 1
ATOM 832 C CA . GLU A 1 96 ? -1.086 4.938 5.515 1.00 90.12 96 GLU A CA 1
ATOM 833 C C . GLU A 1 96 ? -0.400 3.821 4.732 1.00 90.12 96 GLU A C 1
ATOM 835 O O . GLU A 1 96 ? 0.776 3.956 4.382 1.00 90.12 96 GLU A O 1
ATOM 840 N N . LEU A 1 97 ? -1.126 2.754 4.392 1.00 84.69 97 LEU A N 1
ATOM 841 C CA . LEU A 1 97 ? -0.612 1.682 3.545 1.00 84.69 97 LEU A CA 1
ATOM 842 C C . LEU A 1 97 ? -0.243 2.203 2.150 1.00 84.69 97 LEU A C 1
ATOM 844 O O . LEU A 1 97 ? 0.869 1.943 1.683 1.00 84.69 97 LEU A O 1
ATOM 848 N N . ILE A 1 98 ? -1.131 2.959 1.498 1.00 83.00 98 ILE A N 1
ATOM 849 C CA . ILE A 1 98 ? -0.903 3.543 0.166 1.00 83.00 98 ILE A CA 1
ATOM 850 C C . ILE A 1 98 ? 0.260 4.536 0.211 1.00 83.00 98 ILE A C 1
ATOM 852 O O . ILE A 1 98 ? 1.179 4.453 -0.609 1.00 83.00 98 ILE A O 1
ATOM 856 N N . LYS A 1 99 ? 0.264 5.452 1.189 1.00 85.94 99 LYS A N 1
ATOM 857 C CA . LYS A 1 99 ? 1.343 6.435 1.361 1.00 85.94 99 LYS A CA 1
ATOM 858 C C . LYS A 1 99 ? 2.688 5.753 1.561 1.00 85.94 99 LYS A C 1
ATOM 860 O O . LYS A 1 99 ? 3.623 6.062 0.830 1.00 85.94 99 LYS A O 1
ATOM 865 N N . CYS A 1 100 ? 2.785 4.800 2.487 1.00 86.25 100 CYS A N 1
ATOM 866 C CA . CYS A 1 100 ? 4.044 4.112 2.759 1.00 86.25 100 CYS A CA 1
ATOM 867 C C . CYS A 1 100 ? 4.522 3.296 1.557 1.00 86.25 100 CYS A C 1
ATOM 869 O O . CYS A 1 100 ? 5.702 3.386 1.222 1.00 86.25 100 CYS A O 1
ATOM 871 N N . ASN A 1 101 ? 3.636 2.546 0.886 1.00 79.88 101 ASN A N 1
ATOM 872 C CA . ASN A 1 101 ? 4.005 1.785 -0.311 1.00 79.88 101 ASN A CA 1
ATOM 873 C C . ASN A 1 101 ? 4.576 2.696 -1.395 1.00 79.88 101 ASN A C 1
ATOM 875 O O . ASN A 1 101 ? 5.648 2.412 -1.924 1.00 79.88 101 ASN A O 1
ATOM 879 N N . ILE A 1 102 ? 3.897 3.801 -1.701 1.00 80.94 102 ILE A N 1
ATOM 880 C CA . ILE A 1 102 ? 4.285 4.660 -2.819 1.00 80.94 102 ILE A CA 1
ATOM 881 C C . ILE A 1 102 ? 5.486 5.534 -2.461 1.00 80.94 102 ILE A C 1
ATOM 883 O O . ILE A 1 102 ? 6.449 5.569 -3.223 1.00 80.94 102 ILE A O 1
ATOM 887 N N . ASP A 1 103 ? 5.473 6.201 -1.305 1.00 85.00 103 ASP A N 1
ATOM 888 C CA . ASP A 1 103 ? 6.517 7.162 -0.936 1.00 85.00 103 ASP A CA 1
ATOM 889 C C . ASP A 1 103 ? 7.850 6.465 -0.671 1.00 85.00 103 ASP A C 1
ATOM 891 O O . ASP A 1 103 ? 8.882 6.910 -1.170 1.00 85.00 103 ASP A O 1
ATOM 895 N N . LEU A 1 104 ? 7.847 5.338 0.052 1.00 84.00 104 LEU A N 1
ATOM 896 C CA . LEU A 1 104 ? 9.082 4.600 0.325 1.00 84.00 104 LEU A CA 1
ATOM 897 C C . LEU A 1 104 ? 9.612 3.896 -0.921 1.00 84.00 104 LEU A C 1
ATOM 899 O O . LEU A 1 104 ? 10.830 3.854 -1.098 1.00 84.00 104 LEU A O 1
ATOM 903 N N . SER A 1 105 ? 8.733 3.388 -1.792 1.00 80.62 105 SER A N 1
ATOM 904 C CA . SER A 1 105 ? 9.164 2.843 -3.083 1.00 80.62 105 SER A CA 1
ATOM 905 C C . SER A 1 105 ? 9.761 3.943 -3.953 1.00 80.62 105 SER A C 1
ATOM 907 O O . SER A 1 105 ? 10.864 3.778 -4.467 1.00 80.62 105 SER A O 1
ATOM 909 N N . PHE A 1 106 ? 9.103 5.097 -4.069 1.00 79.94 106 PHE A N 1
ATOM 910 C CA . PHE A 1 106 ? 9.610 6.220 -4.854 1.00 79.94 106 PHE A CA 1
ATOM 911 C C . PHE A 1 106 ? 10.985 6.672 -4.353 1.00 79.94 106 PHE A C 1
ATOM 913 O O . PHE A 1 106 ? 11.925 6.808 -5.136 1.00 79.94 106 PHE A O 1
ATOM 920 N N . ASP A 1 107 ? 11.129 6.831 -3.037 1.00 80.62 107 ASP A N 1
ATOM 921 C CA . ASP A 1 107 ? 12.393 7.194 -2.402 1.00 80.62 107 ASP A CA 1
ATOM 922 C C . ASP A 1 107 ? 13.491 6.157 -2.631 1.00 80.62 107 ASP A C 1
ATOM 924 O O . ASP A 1 107 ? 14.643 6.526 -2.879 1.00 80.62 107 ASP A O 1
ATOM 928 N N . PHE A 1 108 ? 13.139 4.872 -2.550 1.00 82.19 108 PHE A N 1
ATOM 929 C CA . PHE A 1 108 ? 14.045 3.773 -2.839 1.00 82.19 108 PHE A CA 1
ATOM 930 C C . PHE A 1 108 ? 14.548 3.878 -4.275 1.00 82.19 108 PHE A C 1
ATOM 932 O O . PHE A 1 108 ? 15.742 4.096 -4.466 1.00 82.19 108 PHE A O 1
ATOM 939 N N . PHE A 1 109 ? 13.648 3.855 -5.262 1.00 75.81 109 PHE A N 1
ATOM 940 C CA . PHE A 1 109 ? 13.999 3.871 -6.685 1.00 75.81 109 PHE A CA 1
ATOM 941 C C . PHE A 1 109 ? 14.719 5.156 -7.115 1.00 75.81 109 PHE A C 1
ATOM 943 O O . PHE A 1 109 ? 15.603 5.102 -7.970 1.00 75.81 109 PHE A O 1
ATOM 950 N N . LYS A 1 110 ? 14.417 6.298 -6.485 1.00 73.50 110 LYS A N 1
ATOM 951 C CA . LYS A 1 110 ? 15.110 7.574 -6.720 1.00 73.50 110 LYS A CA 1
ATOM 952 C C . LYS A 1 110 ? 16.563 7.564 -6.234 1.00 73.50 110 LYS A C 1
ATOM 954 O O . LYS A 1 110 ? 17.418 8.181 -6.866 1.00 73.50 110 LYS A O 1
ATOM 959 N N . LYS A 1 111 ? 16.841 6.924 -5.093 1.00 70.31 111 LYS A N 1
ATOM 960 C CA . LYS A 1 111 ? 18.166 6.934 -4.438 1.00 70.31 111 LYS A CA 1
ATOM 961 C C . LYS A 1 111 ? 19.023 5.724 -4.817 1.00 70.31 111 LYS A C 1
ATOM 963 O O . LYS A 1 111 ? 20.247 5.779 -4.718 1.00 70.31 111 LYS A O 1
ATOM 968 N N . SER A 1 112 ? 18.403 4.626 -5.233 1.00 65.06 112 SER A N 1
ATOM 969 C CA . SER A 1 112 ? 19.079 3.360 -5.503 1.00 65.06 112 SER A CA 1
ATOM 970 C C . SER A 1 112 ? 19.768 3.345 -6.871 1.00 65.06 112 SER A C 1
ATOM 972 O O . SER A 1 112 ? 19.125 3.543 -7.901 1.00 65.06 112 SER A O 1
ATOM 974 N N . SER A 1 113 ? 21.063 3.009 -6.923 1.00 63.88 113 SER A N 1
ATOM 975 C CA . SER A 1 113 ? 21.756 2.733 -8.192 1.00 63.88 113 SER A CA 1
ATOM 976 C C . SER A 1 113 ? 21.534 1.281 -8.646 1.00 63.88 113 SER A C 1
ATOM 978 O O . SER A 1 113 ? 22.479 0.494 -8.750 1.00 63.88 113 SER A O 1
ATOM 980 N N . LEU A 1 114 ? 20.282 0.902 -8.915 1.00 62.03 114 LEU A N 1
ATOM 981 C CA . LEU A 1 114 ? 19.902 -0.494 -9.207 1.00 62.03 114 LEU A CA 1
ATOM 982 C C . LEU A 1 114 ? 20.611 -1.074 -10.441 1.00 62.03 114 LEU A C 1
ATOM 984 O O . LEU A 1 114 ? 20.811 -2.278 -10.540 1.00 62.03 114 LEU A O 1
ATOM 988 N N . LYS A 1 115 ? 21.075 -0.216 -11.360 1.00 57.81 115 LYS A N 1
ATOM 989 C CA . LYS A 1 115 ? 21.860 -0.608 -12.545 1.00 57.81 115 LYS A CA 1
ATOM 990 C C . LYS A 1 115 ? 23.211 -1.254 -12.222 1.00 57.81 115 LYS A C 1
ATOM 992 O O . LYS A 1 115 ? 23.758 -1.939 -13.077 1.00 57.81 115 LYS A O 1
ATOM 997 N N . LYS A 1 116 ? 23.770 -0.992 -11.037 1.00 65.06 116 LYS A N 1
ATOM 998 C CA . LYS A 1 116 ? 25.089 -1.494 -10.618 1.00 65.06 116 LYS A CA 1
ATOM 999 C C . LYS A 1 116 ? 24.998 -2.700 -9.680 1.00 65.06 116 LYS A C 1
ATOM 1001 O O . LYS A 1 116 ? 26.031 -3.218 -9.273 1.00 65.06 116 LYS A O 1
ATOM 1006 N N . GLN A 1 117 ? 23.786 -3.113 -9.313 1.00 68.75 117 GLN A N 1
ATOM 1007 C CA . GLN A 1 117 ? 23.555 -4.187 -8.356 1.00 68.75 117 GLN A CA 1
ATOM 1008 C C . GLN A 1 117 ? 23.394 -5.534 -9.065 1.00 68.75 117 GLN A C 1
ATOM 1010 O O . GLN A 1 117 ? 22.803 -5.621 -10.142 1.00 68.75 117 GLN A O 1
ATOM 1015 N N . THR A 1 118 ? 23.901 -6.598 -8.444 1.00 69.00 118 THR A N 1
ATOM 1016 C CA . THR A 1 118 ? 23.625 -7.972 -8.882 1.00 69.00 118 THR A CA 1
ATOM 1017 C C . THR A 1 118 ? 22.152 -8.324 -8.635 1.00 69.00 118 THR A C 1
ATOM 1019 O O . THR A 1 118 ? 21.525 -7.735 -7.750 1.00 69.00 118 THR A O 1
ATOM 1022 N N . PRO A 1 119 ? 21.576 -9.317 -9.340 1.00 67.50 119 PRO A N 1
ATOM 1023 C CA . PRO A 1 119 ? 20.197 -9.751 -9.096 1.00 67.50 119 PRO A CA 1
ATOM 1024 C C . PRO A 1 119 ? 19.910 -10.084 -7.622 1.00 67.50 119 PRO A C 1
ATOM 1026 O O . PRO A 1 119 ? 18.864 -9.714 -7.095 1.00 67.50 119 PRO A O 1
ATOM 1029 N N . GLN A 1 120 ? 20.870 -10.698 -6.921 1.00 69.38 120 GLN A N 1
ATOM 1030 C CA . GLN A 1 120 ? 20.743 -11.003 -5.493 1.00 69.38 120 GLN A CA 1
ATOM 1031 C C . GLN A 1 120 ? 20.750 -9.740 -4.613 1.00 69.38 120 GLN A C 1
ATOM 1033 O O . GLN A 1 120 ? 20.021 -9.671 -3.627 1.00 69.38 120 GLN A O 1
ATOM 1038 N N . GLN A 1 121 ? 21.543 -8.723 -4.960 1.00 73.44 121 GLN A N 1
ATOM 1039 C CA . GLN A 1 121 ? 21.536 -7.441 -4.247 1.00 73.44 121 GLN A CA 1
ATOM 1040 C C . GLN A 1 121 ? 20.223 -6.683 -4.457 1.00 73.44 121 GLN A C 1
ATOM 1042 O O . GLN A 1 121 ? 19.695 -6.115 -3.501 1.00 73.44 121 GLN A O 1
ATOM 1047 N N . VAL A 1 122 ? 19.673 -6.719 -5.676 1.00 71.44 122 VAL A N 1
ATOM 1048 C CA . VAL A 1 122 ? 18.340 -6.174 -5.970 1.00 71.44 122 VAL A CA 1
ATOM 1049 C C . VAL A 1 122 ? 17.288 -6.910 -5.139 1.00 71.44 122 VAL A C 1
ATOM 1051 O O . VAL A 1 122 ? 16.501 -6.258 -4.462 1.00 71.44 122 VAL A O 1
ATOM 1054 N N . ARG A 1 123 ? 17.328 -8.251 -5.095 1.00 71.38 123 ARG A N 1
ATOM 1055 C CA . ARG A 1 123 ? 16.433 -9.077 -4.264 1.00 71.38 123 ARG A CA 1
ATOM 1056 C C . ARG A 1 123 ? 16.440 -8.651 -2.796 1.00 71.38 123 ARG A C 1
ATOM 1058 O O . ARG A 1 123 ? 15.386 -8.353 -2.245 1.00 71.38 123 ARG A O 1
ATOM 1065 N N . ASN A 1 124 ? 17.618 -8.596 -2.178 1.00 77.69 124 ASN A N 1
ATOM 1066 C CA . ASN A 1 124 ? 17.745 -8.235 -0.764 1.00 77.69 124 ASN A CA 1
ATOM 1067 C C . ASN A 1 124 ? 17.236 -6.809 -0.508 1.00 77.69 124 ASN A C 1
ATOM 1069 O O . ASN A 1 124 ? 16.447 -6.589 0.404 1.00 77.69 124 ASN A O 1
ATOM 1073 N N . SER A 1 125 ? 17.606 -5.865 -1.379 1.00 80.25 125 SER A N 1
ATOM 1074 C CA . SER A 1 125 ? 17.169 -4.468 -1.271 1.00 80.25 125 SER A CA 1
ATOM 1075 C C . SER A 1 125 ? 15.643 -4.327 -1.379 1.00 80.25 125 SER A C 1
ATOM 1077 O O . SER A 1 125 ? 15.050 -3.484 -0.708 1.00 80.25 125 SER A O 1
ATOM 1079 N N . MET A 1 126 ? 14.996 -5.171 -2.189 1.00 74.50 126 MET A N 1
ATOM 1080 C CA . MET A 1 126 ? 13.538 -5.219 -2.304 1.00 74.50 126 MET A CA 1
ATOM 1081 C C . MET A 1 126 ? 12.866 -5.799 -1.057 1.00 74.50 126 MET A C 1
ATOM 1083 O O . MET A 1 126 ? 11.878 -5.234 -0.591 1.00 74.50 126 MET A O 1
ATOM 1087 N N . PHE A 1 127 ? 13.397 -6.878 -0.476 1.00 76.06 127 PHE A N 1
ATOM 1088 C CA . PHE A 1 127 ? 12.878 -7.408 0.791 1.00 76.06 127 PHE A CA 1
ATOM 1089 C C . PHE A 1 127 ? 13.009 -6.403 1.937 1.00 76.06 127 PHE A C 1
ATOM 1091 O O . PHE A 1 127 ? 12.081 -6.249 2.739 1.00 76.06 127 PHE A O 1
ATOM 1098 N N . ASP A 1 128 ? 14.127 -5.680 1.985 1.00 83.00 128 ASP A N 1
ATOM 1099 C CA . ASP A 1 128 ? 14.342 -4.610 2.956 1.00 83.00 128 ASP A CA 1
ATOM 1100 C C . ASP A 1 128 ? 13.322 -3.481 2.769 1.00 83.00 128 ASP A C 1
ATOM 1102 O O . ASP A 1 128 ? 12.745 -3.000 3.748 1.00 83.00 128 ASP A O 1
ATOM 1106 N N . LEU A 1 129 ? 13.037 -3.094 1.518 1.00 81.88 129 LEU A N 1
ATOM 1107 C CA . LEU A 1 129 ? 12.002 -2.110 1.198 1.00 81.88 129 LEU A CA 1
ATOM 1108 C C . LEU A 1 129 ? 10.616 -2.570 1.672 1.00 81.88 129 LEU A C 1
ATOM 1110 O O . LEU A 1 129 ? 9.945 -1.818 2.378 1.00 81.88 129 LEU A O 1
ATOM 1114 N N . LEU A 1 130 ? 10.197 -3.795 1.343 1.00 77.06 130 LEU A N 1
ATOM 1115 C CA . LEU A 1 130 ? 8.893 -4.333 1.755 1.00 77.06 130 LEU A CA 1
ATOM 1116 C C . LEU A 1 130 ? 8.765 -4.397 3.282 1.00 77.06 130 LEU A C 1
ATOM 1118 O O . LEU A 1 130 ? 7.751 -3.988 3.852 1.00 77.06 130 LEU A O 1
ATOM 1122 N N . THR A 1 131 ? 9.825 -4.832 3.964 1.00 81.06 131 THR A N 1
ATOM 1123 C CA . THR A 1 131 ? 9.884 -4.862 5.432 1.00 81.06 131 THR A CA 1
ATOM 1124 C C . THR A 1 131 ? 9.778 -3.457 6.022 1.00 81.06 131 THR A C 1
ATOM 1126 O O . THR A 1 131 ? 9.080 -3.248 7.019 1.00 81.06 131 THR A O 1
ATOM 1129 N N . LYS A 1 132 ? 10.452 -2.476 5.410 1.00 85.25 132 LYS A N 1
ATOM 1130 C CA . LYS A 1 132 ? 10.400 -1.073 5.828 1.00 85.25 132 LYS A CA 1
ATOM 1131 C C . LYS A 1 132 ? 9.008 -0.479 5.630 1.00 85.25 132 LYS A C 1
ATOM 1133 O O . LYS A 1 132 ? 8.514 0.169 6.549 1.00 85.25 132 LYS A O 1
ATOM 1138 N N . ILE A 1 133 ? 8.375 -0.729 4.483 1.00 82.44 133 ILE A N 1
ATOM 1139 C CA . ILE A 1 133 ? 6.994 -0.316 4.205 1.00 82.44 133 ILE A CA 1
ATOM 1140 C C . ILE A 1 133 ? 6.069 -0.854 5.289 1.00 82.44 133 ILE A C 1
ATOM 1142 O O . ILE A 1 133 ? 5.348 -0.071 5.906 1.00 82.44 133 ILE A O 1
ATOM 1146 N N . LYS A 1 134 ? 6.158 -2.160 5.573 1.00 82.62 134 LYS A N 1
ATOM 1147 C CA . LYS A 1 134 ? 5.337 -2.819 6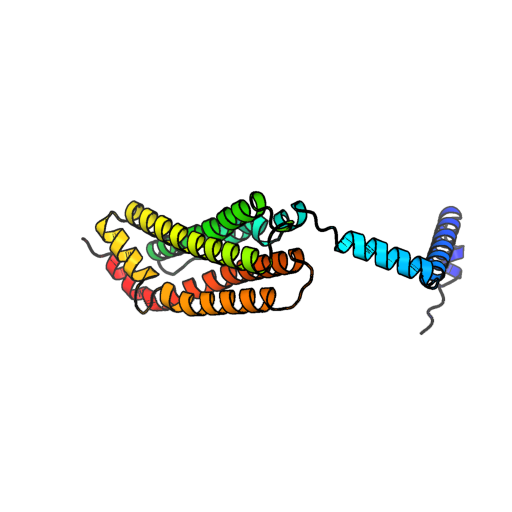.588 1.00 82.62 134 LYS A CA 1
ATOM 1148 C C . LYS A 1 134 ? 5.443 -2.156 7.953 1.00 82.62 134 LYS A C 1
ATOM 1150 O O . LYS A 1 134 ? 4.450 -1.689 8.505 1.00 82.62 134 LYS A O 1
ATOM 1155 N N . LYS A 1 135 ? 6.667 -2.062 8.471 1.00 87.44 135 LYS A N 1
ATOM 1156 C CA . LYS A 1 135 ? 6.920 -1.461 9.784 1.00 87.44 135 LYS A CA 1
ATOM 1157 C C . LYS A 1 135 ? 6.449 -0.008 9.850 1.00 87.44 135 LYS A C 1
ATOM 1159 O O . LYS A 1 135 ? 5.957 0.423 10.891 1.00 87.44 135 LYS A O 1
ATOM 1164 N N . GLN A 1 136 ? 6.614 0.750 8.764 1.00 90.12 136 GLN A N 1
ATOM 1165 C CA . GLN A 1 136 ? 6.254 2.162 8.741 1.00 90.12 136 GLN A CA 1
ATOM 1166 C C . GLN A 1 136 ? 4.738 2.372 8.760 1.00 90.12 136 GLN A C 1
ATOM 1168 O O . GLN A 1 136 ? 4.270 3.166 9.576 1.00 90.12 136 GLN A O 1
ATOM 1173 N N . TYR A 1 137 ? 3.964 1.662 7.929 1.00 88.25 137 TYR A N 1
ATOM 1174 C CA . TYR A 1 137 ? 2.511 1.861 7.931 1.00 88.25 137 TYR A CA 1
ATOM 1175 C C . TYR A 1 137 ? 1.875 1.329 9.222 1.00 88.25 137 TYR A C 1
ATOM 1177 O O . TYR A 1 137 ? 0.957 1.963 9.738 1.00 88.25 137 TYR A O 1
ATOM 1185 N N . GLU A 1 138 ? 2.373 0.218 9.789 1.00 89.88 138 GLU A N 1
ATOM 1186 C CA . GLU A 1 138 ? 1.901 -0.311 11.080 1.00 89.88 138 GLU A CA 1
ATOM 1187 C C . GLU A 1 138 ? 2.077 0.735 12.187 1.00 89.88 138 GLU A C 1
ATOM 1189 O O . GLU A 1 138 ? 1.145 1.029 12.942 1.00 89.88 138 GLU A O 1
ATOM 1194 N N . LYS A 1 139 ? 3.269 1.344 12.245 1.00 94.56 139 LYS A N 1
ATOM 1195 C CA . LYS A 1 139 ? 3.583 2.411 13.196 1.00 94.56 139 LYS A CA 1
ATOM 1196 C C . LYS A 1 139 ? 2.660 3.617 13.005 1.00 94.56 139 LYS A C 1
ATOM 1198 O O . LYS A 1 139 ? 2.016 4.034 13.966 1.00 94.56 139 LYS A O 1
ATOM 1203 N N . ASN A 1 140 ? 2.570 4.149 11.785 1.00 95.00 140 ASN A N 1
ATOM 1204 C CA . ASN A 1 140 ? 1.791 5.356 11.505 1.00 95.00 140 ASN A CA 1
ATOM 1205 C C . ASN A 1 140 ? 0.292 5.152 11.772 1.00 95.00 140 ASN A C 1
ATOM 1207 O O . ASN A 1 140 ? -0.356 6.016 12.360 1.00 95.00 140 ASN A O 1
ATOM 1211 N N . THR A 1 141 ? -0.256 3.997 11.380 1.00 93.19 141 THR A N 1
ATOM 1212 C CA . THR A 1 141 ? -1.671 3.657 11.608 1.00 93.19 141 THR A CA 1
ATOM 1213 C C . THR A 1 141 ? -1.974 3.627 13.101 1.00 93.19 141 THR A C 1
ATOM 1215 O O . THR A 1 141 ? -2.935 4.247 13.560 1.00 93.19 141 THR A O 1
ATOM 1218 N N . ARG A 1 142 ? -1.118 2.960 13.886 1.00 94.25 142 ARG A N 1
ATOM 1219 C CA . ARG A 1 142 ? -1.265 2.890 15.341 1.00 94.25 142 ARG A CA 1
ATOM 1220 C C . ARG A 1 142 ? -1.215 4.275 15.984 1.00 94.25 142 ARG A C 1
ATOM 1222 O O . ARG A 1 142 ? -2.054 4.580 16.828 1.00 94.25 142 ARG A O 1
ATOM 1229 N N . GLU A 1 143 ? -0.256 5.108 15.588 1.00 95.62 143 GLU A N 1
ATOM 1230 C CA . GLU A 1 143 ? -0.123 6.480 16.090 1.00 95.62 143 GLU A CA 1
ATOM 1231 C C . GLU A 1 143 ? -1.367 7.321 15.769 1.00 95.62 143 GLU A C 1
ATOM 1233 O O . GLU A 1 143 ? -1.898 7.985 16.662 1.00 95.62 143 GLU A O 1
ATOM 1238 N N . LYS A 1 144 ? -1.902 7.224 14.545 1.00 95.25 144 LYS A N 1
ATOM 1239 C CA . LYS A 1 144 ? -3.136 7.918 14.144 1.00 95.25 144 LYS A CA 1
ATOM 1240 C C . LYS A 1 144 ? -4.366 7.445 14.919 1.00 95.25 144 LYS A C 1
ATOM 1242 O O . LYS A 1 144 ? -5.142 8.277 15.380 1.00 95.25 144 LYS A O 1
ATOM 1247 N N . PHE A 1 145 ? -4.531 6.140 15.135 1.00 93.12 145 PHE A N 1
ATOM 1248 C CA . PHE A 1 145 ? -5.647 5.616 15.936 1.00 93.12 145 PHE A CA 1
ATOM 1249 C C . PHE A 1 145 ? -5.580 6.107 17.388 1.00 93.12 145 PHE A C 1
ATOM 1251 O O . PHE A 1 145 ? -6.598 6.461 17.983 1.00 93.12 145 PHE A O 1
ATOM 1258 N N . MET A 1 146 ? -4.374 6.140 17.965 1.00 94.44 146 MET A N 1
ATOM 1259 C CA . MET A 1 146 ? -4.134 6.650 19.319 1.00 94.44 146 MET A CA 1
ATOM 1260 C C . MET A 1 146 ? -4.367 8.159 19.426 1.00 94.44 146 MET A C 1
ATOM 1262 O O . MET A 1 146 ? -4.820 8.616 20.474 1.00 94.44 146 MET A O 1
ATOM 1266 N N . ALA A 1 147 ? -4.087 8.921 18.367 1.00 94.25 147 ALA A N 1
ATOM 1267 C CA . ALA A 1 147 ? -4.403 10.344 18.302 1.00 94.25 147 ALA A CA 1
ATOM 1268 C C . ALA A 1 147 ? -5.919 10.595 18.206 1.00 94.25 147 ALA A C 1
ATOM 1270 O O . ALA A 1 147 ? -6.424 11.479 18.890 1.00 94.25 147 ALA A O 1
ATOM 1271 N N . LEU A 1 148 ? -6.642 9.792 17.417 1.00 91.25 148 LEU A N 1
ATOM 1272 C CA . LEU A 1 148 ? -8.079 9.962 17.176 1.00 91.25 148 LEU A CA 1
ATOM 1273 C C . LEU A 1 148 ? -8.951 9.552 18.374 1.00 91.25 148 LEU A C 1
ATOM 1275 O O . LEU A 1 148 ? -9.890 10.257 18.731 1.00 91.25 148 LEU A O 1
ATOM 1279 N N . HIS A 1 149 ? -8.644 8.420 19.016 1.00 88.81 149 HIS A N 1
ATOM 1280 C CA . HIS A 1 149 ? -9.486 7.850 20.080 1.00 88.81 149 HIS A CA 1
ATOM 1281 C C . HIS A 1 149 ? -8.826 7.838 21.465 1.00 88.81 149 HIS A C 1
ATOM 1283 O O . HIS A 1 149 ? -9.375 7.270 22.409 1.00 88.81 149 HIS A O 1
ATOM 1289 N N . GLY A 1 150 ? -7.644 8.437 21.604 1.00 92.00 150 GLY A N 1
ATOM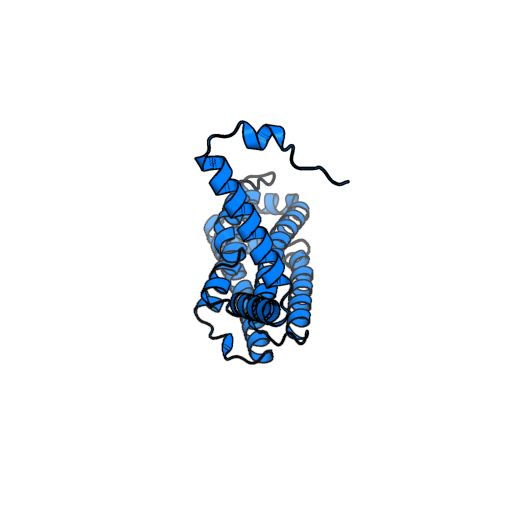 1290 C CA . GLY A 1 150 ? -6.854 8.405 22.831 1.00 92.00 150 GLY A CA 1
ATOM 1291 C C . GLY A 1 150 ? -5.968 7.160 22.952 1.00 92.00 150 GLY A C 1
ATOM 1292 O O . GLY A 1 150 ? -6.175 6.124 22.315 1.00 92.00 150 GLY A O 1
ATOM 1293 N N . ARG A 1 151 ? -4.945 7.257 23.811 1.00 91.38 151 ARG A N 1
ATOM 1294 C CA . ARG A 1 151 ? -3.817 6.307 23.877 1.00 91.38 151 ARG A CA 1
ATOM 1295 C C . ARG A 1 151 ? -4.242 4.847 24.079 1.00 91.38 151 ARG A C 1
ATOM 1297 O O . ARG A 1 151 ? -3.733 3.962 23.396 1.00 91.38 151 ARG A O 1
ATOM 1304 N N . ILE A 1 152 ? -5.143 4.592 25.029 1.00 91.88 152 ILE A N 1
ATOM 1305 C CA . ILE A 1 152 ? -5.558 3.233 25.415 1.00 91.88 152 ILE A CA 1
ATOM 1306 C C . ILE A 1 152 ? -6.537 2.661 24.387 1.00 91.88 152 ILE A C 1
ATOM 1308 O O . ILE A 1 152 ? -6.333 1.562 23.871 1.00 91.88 152 ILE A O 1
ATOM 1312 N N . LYS A 1 153 ? -7.593 3.416 24.071 1.00 90.25 153 LYS A N 1
ATOM 1313 C CA . LYS A 1 153 ? -8.659 2.985 23.163 1.00 90.25 153 LYS A CA 1
ATOM 1314 C C . LYS A 1 153 ? -8.160 2.843 21.725 1.00 90.25 153 LYS A C 1
ATOM 1316 O O . LYS A 1 153 ? -8.421 1.819 21.105 1.00 90.25 153 LYS A O 1
ATOM 1321 N N . GLY A 1 154 ? -7.351 3.781 21.234 1.00 90.50 154 GLY A N 1
ATOM 1322 C CA . GLY A 1 154 ? -6.734 3.693 19.909 1.00 90.50 154 GLY A CA 1
ATOM 1323 C C . GLY A 1 154 ? -5.800 2.491 19.749 1.00 90.50 154 GLY A C 1
ATOM 1324 O O . GLY A 1 154 ? -5.836 1.819 18.722 1.00 90.50 154 GLY A O 1
ATOM 1325 N N . ALA A 1 155 ? -5.023 2.138 20.781 1.00 92.06 155 ALA A N 1
ATOM 1326 C CA . ALA A 1 155 ? -4.198 0.928 20.748 1.00 92.06 155 ALA A CA 1
ATOM 1327 C C . ALA A 1 155 ? -5.045 -0.360 20.695 1.00 92.06 155 ALA A C 1
ATOM 1329 O O . ALA A 1 155 ? -4.685 -1.292 19.978 1.00 92.06 155 ALA A O 1
ATOM 1330 N N . LYS A 1 156 ? -6.180 -0.404 21.412 1.00 91.00 156 LYS A N 1
ATOM 1331 C CA . LYS A 1 156 ? -7.135 -1.525 21.344 1.00 91.00 156 LYS A CA 1
ATOM 1332 C C . LYS A 1 156 ? -7.800 -1.626 19.971 1.00 91.00 156 LYS A C 1
ATOM 1334 O O . LYS A 1 156 ? -7.886 -2.724 19.434 1.00 91.00 156 LYS A O 1
ATOM 1339 N N . LEU A 1 157 ? -8.221 -0.499 19.394 1.00 90.56 157 LEU A N 1
ATOM 1340 C CA . LEU A 1 157 ? -8.792 -0.448 18.045 1.00 90.56 157 LEU A CA 1
ATOM 1341 C C . LEU A 1 157 ? -7.787 -0.931 16.996 1.00 90.56 157 LEU A C 1
ATOM 1343 O O . LEU A 1 157 ? -8.151 -1.716 16.128 1.00 90.56 157 LEU A O 1
ATOM 1347 N N . PHE A 1 158 ? -6.514 -0.540 17.118 1.00 92.12 158 PHE A N 1
ATOM 1348 C CA . PHE A 1 158 ? -5.462 -1.031 16.229 1.00 92.12 158 PHE A CA 1
ATOM 1349 C C . PHE A 1 158 ? -5.295 -2.545 16.369 1.00 92.12 158 PHE A C 1
ATOM 1351 O O . PHE A 1 158 ? -5.311 -3.253 15.370 1.00 92.12 158 PHE A O 1
ATOM 1358 N N . GLY A 1 159 ? -5.201 -3.056 17.601 1.00 89.44 159 GLY A N 1
ATOM 1359 C CA . GLY A 1 159 ? -5.091 -4.496 17.842 1.00 89.44 159 GLY A CA 1
ATOM 1360 C C . GLY A 1 159 ? -6.284 -5.289 17.297 1.00 89.44 159 GLY A C 1
ATOM 1361 O O . GLY A 1 159 ? -6.093 -6.362 16.734 1.00 89.44 159 GLY A O 1
ATOM 1362 N N . LEU A 1 160 ? -7.502 -4.749 17.407 1.00 89.81 160 LEU A N 1
ATOM 1363 C CA . LEU A 1 160 ? -8.701 -5.371 16.845 1.00 89.81 160 LEU A CA 1
ATOM 1364 C C . LEU A 1 160 ? -8.658 -5.396 15.312 1.00 89.81 160 LEU A C 1
ATOM 1366 O O . LEU A 1 160 ? -8.829 -6.454 14.711 1.00 89.81 160 LEU A O 1
ATOM 1370 N N . ILE A 1 161 ? -8.439 -4.240 14.688 1.00 87.50 161 ILE A N 1
ATOM 1371 C CA . ILE A 1 161 ? -8.530 -4.087 13.231 1.00 87.50 161 ILE A CA 1
ATOM 1372 C C . ILE A 1 161 ? -7.349 -4.756 12.530 1.00 87.50 161 ILE A C 1
ATOM 1374 O O . ILE A 1 161 ? -7.520 -5.354 11.473 1.00 87.50 161 ILE A O 1
ATOM 1378 N N . TYR A 1 162 ? -6.154 -4.689 13.114 1.00 87.62 162 TYR A N 1
ATOM 1379 C CA . TYR A 1 162 ? -4.936 -5.184 12.487 1.00 87.62 162 TYR A CA 1
ATOM 1380 C C . TYR A 1 162 ? -4.573 -6.607 12.922 1.00 87.62 162 TYR A C 1
ATOM 1382 O O . TYR A 1 162 ? -4.441 -7.482 12.071 1.00 87.62 162 TYR A O 1
ATOM 1390 N N . ASP A 1 163 ? -4.415 -6.851 14.226 1.00 86.25 163 ASP A N 1
ATOM 1391 C CA . ASP A 1 163 ? -3.784 -8.070 14.761 1.00 86.25 163 ASP A CA 1
ATOM 1392 C C . ASP A 1 163 ? -4.765 -9.190 15.152 1.00 86.25 163 ASP A C 1
ATOM 1394 O O . ASP A 1 163 ? -4.323 -10.299 15.465 1.00 86.25 163 ASP A O 1
ATOM 1398 N N . SER A 1 164 ? -6.077 -8.937 15.168 1.00 85.44 164 SER A N 1
ATOM 1399 C CA . SER A 1 164 ? -7.049 -9.949 15.593 1.00 85.44 164 SER A CA 1
ATOM 1400 C C . SER A 1 164 ? -7.136 -11.130 14.617 1.00 85.44 164 SER A C 1
ATOM 1402 O O . SER A 1 164 ? -6.738 -11.052 13.457 1.00 85.44 164 SER A O 1
ATOM 1404 N N . ALA A 1 165 ? -7.733 -12.239 15.065 1.00 81.38 165 ALA A N 1
ATOM 1405 C CA . ALA A 1 165 ? -7.965 -13.428 14.232 1.00 81.38 165 ALA A CA 1
ATOM 1406 C C . ALA A 1 165 ? -8.929 -13.195 13.047 1.00 81.38 165 ALA A C 1
ATOM 1408 O O . ALA A 1 165 ? -9.127 -14.091 12.223 1.00 81.38 165 ALA A O 1
ATOM 1409 N N . LYS A 1 166 ? -9.545 -12.015 12.986 1.00 81.62 166 LYS A N 1
ATOM 1410 C CA . LYS A 1 166 ? -10.400 -11.513 11.905 1.00 81.62 166 LYS A CA 1
ATOM 1411 C C . LYS A 1 166 ? -9.844 -10.225 11.280 1.00 81.62 166 LYS A C 1
ATOM 1413 O O . LYS A 1 166 ? -10.464 -9.630 10.413 1.00 81.62 166 LYS A O 1
ATOM 1418 N N . GLY A 1 167 ? -8.700 -9.762 11.777 1.00 81.62 167 GLY A N 1
ATOM 1419 C CA . GLY A 1 167 ? -8.108 -8.492 11.409 1.00 81.62 167 GLY A CA 1
ATOM 1420 C C . GLY A 1 167 ? -7.373 -8.560 10.083 1.00 81.62 167 GLY A C 1
ATOM 1421 O O . GLY A 1 167 ? -7.061 -9.629 9.552 1.00 81.62 167 GLY A O 1
ATOM 1422 N N . PHE A 1 168 ? -7.025 -7.378 9.593 1.00 81.94 168 PHE A N 1
ATOM 1423 C CA . PHE A 1 168 ? -6.351 -7.161 8.323 1.00 81.94 168 PHE A CA 1
ATOM 1424 C C . PHE A 1 168 ? -5.116 -8.050 8.131 1.00 81.94 168 PHE A C 1
ATOM 1426 O O . PHE A 1 168 ? -4.890 -8.572 7.045 1.00 81.94 168 PHE A O 1
ATOM 1433 N N . LYS A 1 169 ? -4.318 -8.290 9.181 1.00 82.19 169 LYS A N 1
ATOM 1434 C CA . LYS A 1 169 ? -3.082 -9.085 9.093 1.00 82.19 169 LYS A CA 1
ATOM 1435 C C . LYS A 1 169 ? -3.309 -10.529 8.639 1.00 82.19 169 LYS A C 1
ATOM 1437 O O . LYS A 1 169 ? -2.424 -11.094 7.996 1.00 82.19 169 LYS A O 1
ATOM 1442 N N . LYS A 1 170 ? -4.456 -11.130 8.975 1.00 78.06 170 LYS A N 1
ATOM 1443 C CA . LYS A 1 170 ? -4.796 -12.499 8.560 1.00 78.06 170 LYS A CA 1
ATOM 1444 C C . LYS A 1 170 ? -4.991 -12.577 7.049 1.00 78.06 170 LYS A C 1
ATOM 1446 O O . LYS A 1 170 ? -4.384 -13.432 6.412 1.00 78.06 170 LYS A O 1
ATOM 1451 N N . HIS A 1 171 ? -5.772 -11.652 6.501 1.00 68.44 171 HIS A N 1
ATOM 1452 C CA . HIS A 1 171 ? -6.027 -11.533 5.063 1.00 68.44 171 HIS A CA 1
ATOM 1453 C C . HIS A 1 171 ? -4.745 -11.122 4.312 1.00 68.44 171 HIS A C 1
ATOM 1455 O O . HIS A 1 171 ? -4.334 -11.754 3.339 1.00 68.44 171 HIS A O 1
ATOM 1461 N N . HIS A 1 172 ? -3.977 -10.205 4.905 1.00 68.06 172 HIS A N 1
ATOM 1462 C CA . HIS A 1 172 ? -2.697 -9.713 4.394 1.00 68.06 172 HIS A CA 1
ATOM 1463 C C . HIS A 1 172 ? -1.572 -10.771 4.307 1.00 68.06 172 HIS A C 1
ATOM 1465 O O . HIS A 1 172 ? -0.664 -10.649 3.477 1.00 68.06 172 HIS A O 1
ATOM 1471 N N . GLY A 1 173 ? -1.585 -11.807 5.154 1.00 60.22 173 GLY A N 1
ATOM 1472 C CA . GLY A 1 173 ? -0.536 -12.836 5.197 1.00 60.22 173 GLY A CA 1
ATOM 1473 C C . GLY A 1 173 ? -0.399 -13.623 3.889 1.00 60.22 173 GLY A C 1
ATOM 1474 O O . GLY A 1 173 ? 0.717 -13.852 3.418 1.00 60.22 173 GLY A O 1
ATOM 1475 N N . ASN A 1 174 ? -1.528 -13.949 3.257 1.00 59.91 174 ASN A N 1
ATOM 1476 C CA . ASN A 1 174 ? -1.567 -14.651 1.972 1.00 59.91 174 ASN A CA 1
ATOM 1477 C C . ASN A 1 174 ? -1.056 -13.762 0.826 1.00 59.91 174 ASN A C 1
ATOM 1479 O O . ASN A 1 174 ? -0.364 -14.231 -0.079 1.00 59.91 174 ASN A O 1
ATOM 1483 N N . ARG A 1 175 ? -1.313 -12.452 0.911 1.00 62.53 175 ARG A N 1
ATOM 1484 C CA . ARG A 1 175 ? -0.859 -11.457 -0.066 1.00 62.53 175 ARG A CA 1
ATOM 1485 C C . ARG A 1 175 ? 0.658 -11.287 -0.071 1.00 62.53 175 ARG A C 1
ATOM 1487 O O . ARG A 1 175 ? 1.267 -11.241 -1.137 1.00 62.53 175 ARG A O 1
ATOM 1494 N N . LEU A 1 176 ? 1.285 -11.192 1.105 1.00 62.84 176 LEU A N 1
ATOM 1495 C CA . LEU A 1 176 ? 2.745 -11.071 1.200 1.00 62.84 176 LEU A CA 1
ATOM 1496 C C . LEU A 1 176 ? 3.456 -12.304 0.640 1.00 62.84 176 LEU A C 1
ATOM 1498 O O . LEU A 1 176 ? 4.485 -12.150 -0.013 1.00 62.84 176 LEU A O 1
ATOM 1502 N N . LEU A 1 177 ? 2.902 -13.501 0.853 1.00 61.44 177 LEU A N 1
ATOM 1503 C CA . LEU A 1 177 ? 3.404 -14.729 0.234 1.00 61.44 177 LEU A CA 1
ATOM 1504 C C . LEU A 1 177 ? 3.296 -14.658 -1.292 1.00 61.44 177 LEU A C 1
ATOM 1506 O O . LEU A 1 177 ? 4.306 -14.830 -1.965 1.00 61.44 177 LEU A O 1
ATOM 1510 N N . PHE A 1 178 ? 2.135 -14.280 -1.833 1.00 64.69 178 PHE A N 1
ATOM 1511 C CA . PHE A 1 178 ? 1.940 -14.122 -3.278 1.00 64.69 178 PHE A CA 1
ATOM 1512 C C . PHE A 1 178 ? 2.900 -13.096 -3.905 1.00 64.69 178 PHE A C 1
ATOM 1514 O O . PHE A 1 178 ? 3.513 -13.358 -4.940 1.00 64.69 178 PHE A O 1
ATOM 1521 N N . ILE A 1 179 ? 3.068 -11.924 -3.286 1.00 63.94 179 ILE A N 1
ATOM 1522 C CA . ILE A 1 179 ? 3.984 -10.884 -3.777 1.00 63.94 179 ILE A CA 1
ATOM 1523 C C . ILE A 1 179 ? 5.429 -11.379 -3.709 1.00 63.94 179 ILE A C 1
ATOM 1525 O O . ILE A 1 179 ? 6.167 -11.224 -4.680 1.00 63.94 179 ILE A O 1
ATOM 1529 N N . ASN A 1 180 ? 5.832 -12.004 -2.600 1.00 64.00 180 ASN A N 1
ATOM 1530 C CA . ASN A 1 180 ? 7.181 -12.541 -2.444 1.00 64.00 180 ASN A CA 1
ATOM 1531 C C . ASN A 1 180 ? 7.468 -13.642 -3.469 1.00 64.00 180 ASN A C 1
ATOM 1533 O O . ASN A 1 180 ? 8.505 -13.587 -4.119 1.00 64.00 180 ASN A O 1
ATOM 1537 N N . GLU A 1 181 ? 6.547 -14.581 -3.684 1.00 67.06 181 GLU A N 1
ATOM 1538 C CA . GLU A 1 181 ? 6.691 -15.653 -4.675 1.00 67.06 181 GLU A CA 1
ATOM 1539 C C . GLU A 1 181 ? 6.782 -15.112 -6.106 1.00 67.06 181 GLU A C 1
ATOM 1541 O O . GLU A 1 181 ? 7.591 -15.592 -6.904 1.00 67.06 181 GLU A O 1
ATOM 1546 N N . ASN A 1 182 ? 5.993 -14.088 -6.448 1.00 65.56 182 ASN A N 1
ATOM 1547 C CA . ASN A 1 182 ? 6.054 -13.468 -7.771 1.00 65.56 182 ASN A CA 1
ATOM 1548 C C . ASN A 1 182 ? 7.318 -12.622 -7.957 1.00 65.56 182 ASN A C 1
ATOM 1550 O O . ASN A 1 182 ? 7.943 -12.694 -9.015 1.00 65.56 182 ASN A O 1
ATOM 1554 N N . ILE A 1 183 ? 7.749 -11.874 -6.938 1.00 65.56 183 ILE A N 1
ATOM 1555 C CA . ILE A 1 183 ? 9.026 -11.148 -6.956 1.00 65.56 183 ILE A CA 1
ATOM 1556 C C . ILE A 1 183 ? 10.190 -12.139 -7.091 1.00 65.56 183 ILE A C 1
ATOM 1558 O O . ILE A 1 183 ? 11.070 -11.937 -7.927 1.00 65.56 183 ILE A O 1
ATOM 1562 N N . GLU A 1 184 ? 10.182 -13.240 -6.340 1.00 64.94 184 GLU A N 1
ATOM 1563 C CA . GLU A 1 184 ? 11.190 -14.296 -6.445 1.00 64.94 184 GLU A CA 1
ATOM 1564 C C . GLU A 1 184 ? 11.195 -14.942 -7.828 1.00 64.94 184 GLU A C 1
ATOM 1566 O O . GLU A 1 184 ? 12.258 -15.069 -8.432 1.00 64.94 184 GLU A O 1
ATOM 1571 N N . ARG A 1 185 ? 10.026 -15.269 -8.387 1.00 66.06 185 ARG A N 1
ATOM 1572 C CA . ARG A 1 185 ? 9.908 -15.831 -9.740 1.00 66.06 185 ARG A CA 1
ATOM 1573 C C . ARG A 1 185 ? 10.456 -14.884 -10.808 1.00 66.06 185 ARG A C 1
ATOM 1575 O O . ARG A 1 185 ? 11.156 -15.328 -11.715 1.00 66.06 185 ARG A O 1
ATOM 1582 N N . VAL A 1 186 ? 10.186 -13.585 -10.690 1.00 64.19 186 VAL A N 1
ATOM 1583 C CA . VAL A 1 186 ? 10.691 -12.548 -11.607 1.00 64.19 186 VAL A CA 1
ATOM 1584 C C . VAL A 1 186 ? 12.208 -12.400 -11.503 1.00 64.19 186 VAL A C 1
ATOM 1586 O O . VAL A 1 186 ? 12.878 -12.242 -12.523 1.00 64.19 186 VAL A O 1
ATOM 1589 N N . LEU A 1 187 ? 12.757 -12.485 -10.291 1.00 61.50 187 LEU A N 1
ATOM 1590 C CA . LEU A 1 187 ? 14.196 -12.390 -10.036 1.00 61.50 187 LEU A CA 1
ATOM 1591 C C . LEU A 1 187 ? 14.963 -13.664 -10.430 1.00 61.50 187 LEU A C 1
ATOM 1593 O O . LEU A 1 187 ? 16.137 -13.576 -10.784 1.00 61.50 187 LEU A O 1
ATOM 1597 N N . LEU A 1 188 ? 14.309 -14.829 -10.378 1.00 60.09 188 LEU A N 1
ATOM 1598 C CA . LEU A 1 188 ? 14.854 -16.127 -10.800 1.00 60.09 188 LEU A CA 1
ATOM 1599 C C . LEU A 1 188 ? 14.711 -16.369 -12.307 1.00 60.09 188 LEU A C 1
ATOM 1601 O O . LEU A 1 188 ? 15.509 -17.108 -12.889 1.00 60.09 188 LEU A O 1
ATOM 1605 N N . SER A 1 189 ? 13.723 -15.747 -12.957 1.00 54.44 189 SER A N 1
ATOM 1606 C CA . SER A 1 18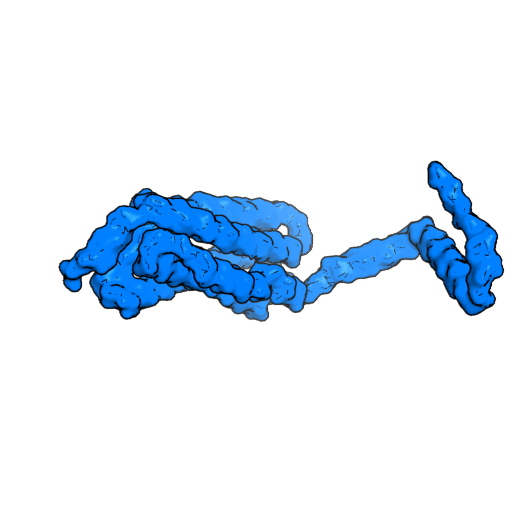9 ? 13.658 -15.715 -14.415 1.00 54.44 189 SER A CA 1
ATOM 1607 C C . SER A 1 189 ? 14.921 -15.017 -14.923 1.00 54.44 189 SER A C 1
ATOM 1609 O O . SER A 1 189 ? 15.241 -13.913 -14.490 1.00 54.44 189 SER A O 1
ATOM 1611 N N . GLN A 1 190 ? 15.683 -15.664 -15.809 1.00 49.72 190 GLN A N 1
ATOM 1612 C CA . GLN A 1 190 ? 16.975 -15.181 -16.321 1.00 49.72 190 GLN A CA 1
ATOM 1613 C C . GLN A 1 190 ? 16.849 -13.955 -17.252 1.00 49.72 190 GLN A C 1
ATOM 1615 O O . GLN A 1 190 ? 17.536 -13.848 -18.271 1.00 49.72 190 GLN A O 1
ATOM 1620 N N . SER A 1 191 ? 15.956 -13.020 -16.931 1.00 50.88 191 SER A N 1
ATOM 1621 C CA . SER A 1 191 ? 15.915 -11.689 -17.507 1.00 50.88 191 SER A CA 1
ATOM 1622 C C . SER A 1 191 ? 17.307 -11.069 -17.374 1.00 50.88 191 SER A C 1
ATOM 1624 O O . SER A 1 191 ? 17.745 -10.671 -16.296 1.00 50.88 191 SER A O 1
ATOM 1626 N N . LYS A 1 192 ? 18.032 -10.976 -18.493 1.00 53.16 192 LYS A N 1
ATOM 1627 C CA . LYS A 1 192 ? 19.345 -10.311 -18.560 1.00 53.16 192 LYS A CA 1
ATOM 1628 C C . LYS A 1 192 ? 19.249 -8.800 -18.286 1.00 53.16 192 LYS A C 1
ATOM 1630 O O . LYS A 1 192 ? 20.267 -8.114 -18.312 1.00 53.16 192 LYS A O 1
ATOM 1635 N N . ASN A 1 193 ? 18.043 -8.273 -18.058 1.00 63.66 193 ASN A N 1
ATOM 1636 C CA . ASN A 1 193 ? 17.755 -6.857 -17.916 1.00 63.66 193 ASN A CA 1
ATOM 1637 C C . ASN A 1 193 ? 17.126 -6.566 -16.545 1.00 63.66 193 ASN A C 1
ATOM 1639 O O . ASN A 1 193 ? 15.930 -6.759 -16.331 1.00 63.66 193 ASN A O 1
ATOM 1643 N N . SER A 1 194 ? 17.928 -6.022 -15.627 1.00 60.41 194 SER A N 1
ATOM 1644 C CA . SER A 1 194 ? 17.476 -5.622 -14.288 1.00 60.41 194 SER A CA 1
ATOM 1645 C C . SER A 1 194 ? 16.313 -4.622 -14.313 1.00 60.41 194 SER A C 1
ATOM 1647 O O . SER A 1 194 ? 15.529 -4.582 -13.369 1.00 60.41 194 SER A O 1
ATOM 1649 N N . LYS A 1 195 ? 16.138 -3.854 -15.397 1.00 63.50 195 LYS A N 1
ATOM 1650 C CA . LYS A 1 195 ? 15.038 -2.888 -15.542 1.00 63.50 195 LYS A CA 1
ATOM 1651 C C . LYS A 1 195 ? 13.677 -3.542 -15.778 1.00 63.50 195 LYS A C 1
ATOM 1653 O O . LYS A 1 195 ? 12.687 -3.048 -15.246 1.00 63.50 195 LYS A O 1
ATOM 1658 N N . ASP A 1 196 ? 13.617 -4.647 -16.521 1.00 64.19 196 ASP A N 1
ATOM 1659 C CA . ASP A 1 196 ? 12.357 -5.371 -16.750 1.00 64.19 196 ASP A CA 1
ATOM 1660 C C . ASP A 1 196 ? 11.896 -6.055 -15.459 1.00 64.19 196 ASP A C 1
ATOM 1662 O O . ASP A 1 196 ? 10.712 -6.033 -15.116 1.00 64.19 196 ASP A O 1
ATOM 1666 N N . SER A 1 197 ? 12.855 -6.562 -14.679 1.00 66.00 197 SER A N 1
ATOM 1667 C CA . SER A 1 197 ? 12.605 -7.063 -13.328 1.00 66.00 197 SER A CA 1
ATOM 1668 C C . SER A 1 197 ? 12.073 -5.953 -12.417 1.00 66.00 197 SER A C 1
ATOM 1670 O O . SER A 1 197 ? 11.063 -6.156 -11.753 1.00 66.00 197 SER A O 1
ATOM 1672 N N . ILE A 1 198 ? 12.674 -4.756 -12.444 1.00 68.94 198 ILE A N 1
ATOM 1673 C CA . ILE A 1 198 ? 12.205 -3.588 -11.676 1.00 68.94 198 ILE A CA 1
ATOM 1674 C C . ILE A 1 198 ? 10.786 -3.174 -12.077 1.00 68.94 198 ILE A C 1
ATOM 1676 O O . ILE A 1 198 ? 9.951 -2.957 -11.206 1.00 68.94 198 ILE A O 1
ATOM 1680 N N . ARG A 1 199 ? 10.479 -3.090 -13.375 1.00 70.06 199 ARG A N 1
ATOM 1681 C CA . ARG A 1 199 ? 9.130 -2.744 -13.846 1.00 70.06 199 ARG A CA 1
ATOM 1682 C C . ARG A 1 199 ? 8.098 -3.769 -13.391 1.00 70.06 199 ARG A C 1
ATOM 1684 O O . ARG A 1 199 ? 7.031 -3.397 -12.916 1.00 70.06 199 ARG A O 1
ATOM 1691 N N . THR A 1 200 ? 8.430 -5.049 -13.508 1.00 70.31 200 THR A N 1
ATOM 1692 C CA . THR A 1 200 ? 7.534 -6.122 -13.076 1.00 70.31 200 THR A CA 1
ATOM 1693 C C . THR A 1 200 ? 7.309 -6.058 -11.568 1.00 70.31 200 THR A C 1
ATOM 1695 O O . THR A 1 200 ? 6.174 -6.162 -11.123 1.00 70.31 200 THR A O 1
ATOM 1698 N N . ILE A 1 201 ? 8.354 -5.785 -10.783 1.00 70.00 201 ILE A N 1
ATOM 1699 C CA . ILE A 1 201 ? 8.253 -5.549 -9.338 1.00 70.00 201 ILE A CA 1
ATOM 1700 C C . ILE A 1 201 ? 7.337 -4.357 -9.030 1.00 70.00 201 ILE A C 1
ATOM 1702 O O . ILE A 1 201 ? 6.456 -4.475 -8.186 1.00 70.00 201 ILE A O 1
ATOM 1706 N N . LEU A 1 202 ? 7.499 -3.230 -9.726 1.00 73.88 202 LEU A N 1
ATOM 1707 C CA . LEU A 1 202 ? 6.629 -2.061 -9.557 1.00 73.88 202 LEU A CA 1
ATOM 1708 C C . LEU A 1 202 ? 5.171 -2.367 -9.914 1.00 73.88 202 LEU A C 1
ATOM 1710 O O . LEU A 1 202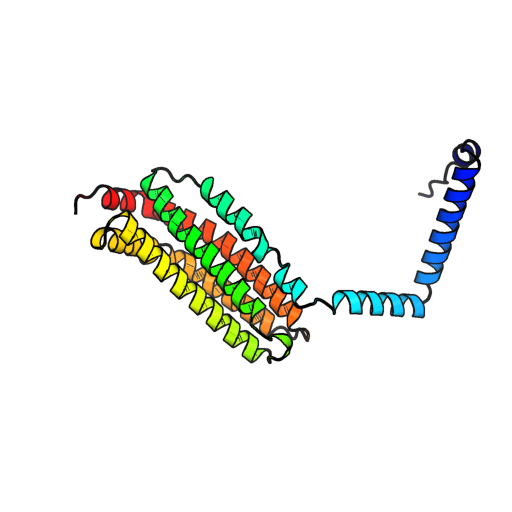 ? 4.268 -1.876 -9.246 1.00 73.88 202 LEU A O 1
ATOM 1714 N N . THR A 1 203 ? 4.941 -3.212 -10.919 1.00 74.69 203 THR A N 1
ATOM 1715 C CA . THR A 1 203 ? 3.601 -3.715 -11.259 1.00 74.69 203 THR A CA 1
ATOM 1716 C C . THR A 1 203 ? 3.042 -4.607 -10.146 1.00 74.69 203 THR A C 1
ATOM 1718 O O . THR A 1 203 ? 1.877 -4.479 -9.796 1.00 74.69 203 THR A O 1
ATOM 1721 N N . GLN A 1 204 ? 3.861 -5.471 -9.535 1.00 71.94 204 GLN A N 1
ATOM 1722 C CA . GLN A 1 204 ? 3.430 -6.284 -8.389 1.00 71.94 204 GLN A CA 1
ATOM 1723 C C . GLN A 1 204 ? 3.112 -5.432 -7.153 1.00 71.94 204 GLN A C 1
ATOM 1725 O O . GLN A 1 204 ? 2.204 -5.775 -6.405 1.00 71.94 204 GLN A O 1
ATOM 1730 N N . ILE A 1 205 ? 3.819 -4.316 -6.946 1.00 72.06 205 ILE A N 1
ATOM 1731 C CA . ILE A 1 205 ? 3.496 -3.349 -5.884 1.00 72.06 205 ILE A CA 1
ATOM 1732 C C . ILE A 1 205 ? 2.148 -2.667 -6.161 1.00 72.06 205 ILE A C 1
ATOM 1734 O O . ILE A 1 205 ? 1.372 -2.487 -5.231 1.00 72.06 205 ILE A O 1
ATOM 1738 N N . ASP A 1 206 ? 1.849 -2.325 -7.415 1.00 72.31 206 ASP A N 1
ATOM 1739 C CA . ASP A 1 206 ? 0.553 -1.747 -7.813 1.00 72.31 206 ASP A CA 1
ATOM 1740 C C . ASP A 1 206 ? -0.595 -2.735 -7.527 1.00 72.31 206 ASP A C 1
ATOM 1742 O O . ASP A 1 206 ? -1.523 -2.427 -6.784 1.00 72.31 206 ASP A O 1
ATOM 1746 N N . ILE A 1 207 ? -0.446 -3.989 -7.974 1.00 71.50 207 ILE A N 1
ATOM 1747 C CA . ILE A 1 207 ? -1.394 -5.080 -7.682 1.00 71.50 207 ILE A CA 1
ATOM 1748 C C . ILE A 1 207 ? -1.543 -5.295 -6.167 1.00 71.50 207 ILE A C 1
ATOM 1750 O O . ILE A 1 207 ? -2.634 -5.562 -5.669 1.00 71.50 207 ILE A O 1
ATOM 1754 N N . ALA A 1 208 ? -0.456 -5.165 -5.403 1.00 69.81 208 ALA A N 1
ATOM 1755 C CA . ALA A 1 208 ? -0.489 -5.293 -3.950 1.00 69.81 208 ALA A CA 1
ATOM 1756 C C . ALA A 1 208 ? -1.335 -4.214 -3.264 1.00 69.81 208 ALA A C 1
ATOM 1758 O O . ALA A 1 208 ? -1.870 -4.478 -2.185 1.00 69.81 208 ALA A O 1
ATOM 1759 N N . VAL A 1 209 ? -1.414 -3.014 -3.846 1.00 69.38 209 VAL A N 1
ATOM 1760 C CA . VAL A 1 209 ? -2.272 -1.927 -3.360 1.00 69.38 209 VAL A CA 1
ATOM 1761 C C . VAL A 1 209 ? -3.734 -2.248 -3.652 1.00 69.38 209 VAL A C 1
ATOM 1763 O O . VAL A 1 209 ? -4.545 -2.152 -2.734 1.00 69.38 209 VAL A O 1
ATOM 1766 N N . ASP A 1 210 ? -4.054 -2.709 -4.863 1.00 70.31 210 ASP A N 1
ATOM 1767 C CA . ASP A 1 210 ? -5.421 -3.110 -5.228 1.00 70.31 210 ASP A CA 1
ATOM 1768 C C . ASP A 1 210 ? -5.937 -4.237 -4.318 1.00 70.31 210 ASP A C 1
ATOM 1770 O O . ASP A 1 210 ? -7.016 -4.143 -3.738 1.00 70.31 210 ASP A O 1
ATOM 1774 N N . LEU A 1 211 ? -5.121 -5.272 -4.103 1.00 71.38 211 LEU A N 1
ATOM 1775 C CA . LEU A 1 211 ? -5.453 -6.379 -3.202 1.00 71.38 211 LEU A CA 1
ATOM 1776 C C . LEU A 1 211 ? -5.588 -5.934 -1.736 1.00 71.38 211 LEU A C 1
ATOM 1778 O O . LEU A 1 211 ? -6.355 -6.523 -0.985 1.00 71.38 211 LEU A O 1
ATOM 1782 N N . ALA A 1 212 ? -4.870 -4.889 -1.309 1.00 70.56 212 ALA A N 1
ATOM 1783 C CA . ALA A 1 212 ? -4.998 -4.365 0.052 1.00 70.56 212 ALA A CA 1
ATOM 1784 C C . ALA A 1 212 ? -6.345 -3.691 0.321 1.00 70.56 212 ALA A C 1
ATOM 1786 O O . ALA A 1 212 ? -6.767 -3.644 1.477 1.00 70.56 212 ALA A O 1
ATOM 1787 N N . ILE A 1 213 ? -6.980 -3.153 -0.721 1.00 71.69 213 ILE A N 1
ATOM 1788 C CA . ILE A 1 213 ? -8.323 -2.581 -0.630 1.00 71.69 213 ILE A CA 1
ATOM 1789 C C . ILE A 1 213 ? -9.323 -3.710 -0.374 1.00 71.69 213 ILE A C 1
ATOM 1791 O O . ILE A 1 213 ? -10.056 -3.628 0.606 1.00 71.69 213 ILE A O 1
ATOM 1795 N N . LEU A 1 214 ? -9.249 -4.795 -1.151 1.00 73.62 214 LEU A N 1
ATOM 1796 C CA . LEU A 1 214 ? -10.089 -5.985 -0.959 1.00 73.62 214 LEU A CA 1
ATOM 1797 C C . LEU A 1 214 ? -9.882 -6.617 0.429 1.00 73.62 214 LEU A C 1
ATOM 1799 O O . LEU A 1 214 ? -10.845 -6.845 1.149 1.00 73.62 214 LEU A O 1
ATOM 1803 N N . ASP A 1 215 ? -8.629 -6.789 0.874 1.00 74.81 215 ASP A N 1
ATOM 1804 C CA . ASP A 1 215 ? -8.327 -7.315 2.219 1.00 74.81 215 ASP A CA 1
ATOM 1805 C C . ASP A 1 215 ? -8.933 -6.437 3.338 1.00 74.81 215 ASP A C 1
ATOM 1807 O O . ASP A 1 215 ? -9.261 -6.928 4.422 1.00 74.81 215 ASP A O 1
ATOM 1811 N N . CYS A 1 216 ? -9.025 -5.118 3.120 1.00 75.56 216 CYS A N 1
ATOM 1812 C CA . CYS A 1 216 ? -9.669 -4.206 4.066 1.00 75.56 216 CYS A CA 1
ATOM 1813 C C . CYS A 1 216 ? -11.189 -4.340 4.056 1.00 75.56 216 CYS A C 1
ATOM 1815 O O . CYS A 1 216 ? -11.790 -4.219 5.121 1.00 75.56 216 CYS A O 1
ATOM 1817 N N . GLU A 1 217 ? -11.792 -4.572 2.893 1.00 72.62 217 GLU A N 1
ATOM 1818 C CA . GLU A 1 217 ? -13.226 -4.835 2.762 1.00 72.62 217 GLU A CA 1
ATOM 1819 C C . GLU A 1 217 ? -13.597 -6.143 3.479 1.00 72.62 217 GLU A C 1
ATOM 1821 O O . GLU A 1 217 ? -14.466 -6.125 4.351 1.00 72.62 217 GLU A O 1
ATOM 1826 N N . ASP A 1 218 ? -12.845 -7.224 3.255 1.00 78.50 218 ASP A N 1
ATOM 1827 C CA . ASP A 1 218 ? -13.052 -8.515 3.930 1.00 78.50 218 ASP A CA 1
ATOM 1828 C C . ASP A 1 218 ? -12.876 -8.399 5.458 1.00 78.50 218 ASP A C 1
ATOM 1830 O O . ASP A 1 218 ? -13.693 -8.882 6.248 1.00 78.50 218 ASP A O 1
ATOM 1834 N N . ALA A 1 219 ? -11.815 -7.713 5.908 1.00 80.19 219 ALA A N 1
ATOM 1835 C CA . ALA A 1 219 ? -11.590 -7.462 7.333 1.00 80.19 219 ALA A CA 1
ATOM 1836 C C . ALA A 1 219 ? -12.705 -6.605 7.951 1.00 80.19 219 ALA A C 1
ATOM 1838 O O . ALA A 1 219 ? -13.040 -6.774 9.126 1.00 80.19 219 ALA A O 1
ATOM 1839 N N . PHE A 1 220 ? -13.263 -5.665 7.187 1.00 77.94 220 PHE A N 1
ATOM 1840 C CA . PHE A 1 220 ? -14.375 -4.840 7.632 1.00 77.94 220 PHE A CA 1
ATOM 1841 C C . PHE A 1 220 ? -15.641 -5.676 7.840 1.00 77.94 220 PHE A C 1
ATOM 1843 O O . PHE A 1 220 ? -16.251 -5.573 8.910 1.00 77.94 220 PHE A O 1
ATOM 1850 N N . GLU A 1 221 ? -16.006 -6.523 6.876 1.00 77.75 221 GLU A N 1
ATOM 1851 C CA . GLU A 1 221 ? -17.179 -7.399 6.977 1.00 77.75 221 GLU A CA 1
ATOM 1852 C C . GLU A 1 221 ? -17.106 -8.292 8.223 1.00 77.75 221 GLU A C 1
ATOM 1854 O O . GLU A 1 221 ? -18.055 -8.356 9.013 1.00 77.75 221 GLU A O 1
ATOM 1859 N N . ASP A 1 222 ? -15.938 -8.886 8.475 1.00 80.88 222 ASP A N 1
ATOM 1860 C CA . ASP A 1 222 ? -15.701 -9.770 9.618 1.00 80.88 222 ASP A CA 1
ATOM 1861 C C . ASP A 1 222 ? -15.760 -9.056 10.988 1.00 80.88 222 ASP A C 1
ATOM 1863 O O . ASP A 1 222 ? -16.060 -9.686 12.018 1.00 80.88 222 ASP A O 1
ATOM 1867 N N . LEU A 1 223 ? -15.445 -7.754 11.023 1.00 81.69 223 LEU A N 1
ATOM 1868 C CA . LEU A 1 223 ? -15.279 -6.949 12.243 1.00 81.69 223 LEU A CA 1
ATOM 1869 C C . LEU A 1 223 ? -16.423 -5.962 12.515 1.00 81.69 223 LEU A C 1
ATOM 1871 O O . LEU A 1 223 ? -16.413 -5.298 13.562 1.00 81.69 223 LEU A O 1
ATOM 1875 N N . ASN A 1 224 ? -17.408 -5.862 11.619 1.00 70.69 224 ASN A N 1
ATOM 1876 C CA . ASN A 1 224 ? -18.438 -4.821 11.624 1.00 70.69 224 ASN A CA 1
ATOM 1877 C C . ASN A 1 224 ? -19.132 -4.660 13.001 1.00 70.69 224 ASN A C 1
ATOM 1879 O O . ASN A 1 224 ? -19.301 -3.547 13.495 1.00 70.69 224 ASN A O 1
ATOM 1883 N N . GLY A 1 225 ? -19.449 -5.755 13.699 1.00 72.25 225 GLY A N 1
ATOM 1884 C CA . GLY A 1 225 ? -20.080 -5.703 15.029 1.00 72.25 225 GLY A CA 1
ATOM 1885 C C . GLY A 1 225 ? -19.136 -5.426 16.212 1.00 72.25 225 GLY A C 1
ATOM 1886 O O . GLY A 1 225 ? -19.587 -4.984 17.270 1.00 72.25 225 GLY A O 1
ATOM 1887 N N . ASP A 1 226 ? -17.836 -5.679 16.070 1.00 80.62 226 ASP A N 1
ATOM 1888 C CA . ASP A 1 226 ? -16.874 -5.622 17.181 1.00 80.62 226 ASP A CA 1
ATOM 1889 C C . ASP A 1 226 ? -16.227 -4.238 17.318 1.00 80.62 226 ASP A C 1
ATOM 1891 O O . ASP A 1 226 ? -15.970 -3.768 18.431 1.00 80.62 226 ASP A O 1
ATOM 1895 N N . ILE A 1 227 ? -16.036 -3.541 16.194 1.00 79.38 227 ILE A N 1
ATOM 1896 C CA . ILE A 1 227 ? -15.497 -2.173 16.177 1.00 79.38 227 ILE A CA 1
ATOM 1897 C C . ILE A 1 227 ? -16.482 -1.205 16.829 1.00 79.38 227 ILE A C 1
ATOM 1899 O O . ILE A 1 227 ? -16.091 -0.372 17.642 1.00 79.38 227 ILE A O 1
ATOM 1903 N N . GLU A 1 228 ? -17.770 -1.348 16.524 1.00 75.62 228 GLU A N 1
ATOM 1904 C CA . GLU A 1 228 ? -18.828 -0.473 17.033 1.00 75.62 228 GLU A CA 1
ATOM 1905 C C . GLU A 1 228 ? -18.955 -0.550 18.559 1.00 75.62 228 GLU A C 1
ATOM 1907 O O . GLU A 1 228 ? -19.036 0.474 19.239 1.00 75.62 228 GLU A O 1
ATOM 1912 N N . LYS A 1 229 ? -18.862 -1.764 19.118 1.00 79.44 229 LYS A N 1
ATOM 1913 C CA . LYS A 1 229 ? -18.833 -1.986 20.570 1.00 79.44 229 LYS A CA 1
ATOM 1914 C C . LYS A 1 229 ? -17.663 -1.260 21.228 1.00 79.44 229 LYS A C 1
ATOM 1916 O O . LYS A 1 229 ? -17.835 -0.650 22.277 1.00 79.44 229 LYS A O 1
ATOM 1921 N N . LEU A 1 230 ? -16.478 -1.305 20.619 1.00 79.94 230 LEU A N 1
ATOM 1922 C CA . LEU A 1 230 ? -15.276 -0.660 21.152 1.00 79.94 230 LEU A CA 1
ATOM 1923 C C . LEU A 1 230 ? -15.303 0.862 20.999 1.00 79.94 230 LEU A C 1
ATOM 1925 O O . LEU A 1 230 ? -14.870 1.562 21.913 1.00 79.94 230 LEU A O 1
ATOM 1929 N N . VAL A 1 231 ? -15.831 1.385 19.889 1.00 77.25 231 VAL A N 1
ATOM 1930 C CA . VAL A 1 231 ? -16.004 2.831 19.677 1.00 77.25 231 VAL A CA 1
ATOM 1931 C C . VAL A 1 231 ? -17.033 3.410 20.651 1.00 77.25 231 VAL A C 1
ATOM 1933 O O . VAL A 1 231 ? -16.791 4.488 21.190 1.00 77.25 231 VAL A O 1
ATOM 1936 N N . ASN A 1 232 ? -18.106 2.683 20.965 1.00 77.44 232 ASN A N 1
ATOM 1937 C CA . ASN A 1 232 ? -19.161 3.153 21.871 1.00 77.44 232 ASN A CA 1
ATOM 1938 C C . ASN A 1 232 ? -18.911 2.819 23.351 1.00 77.44 232 ASN A C 1
ATOM 1940 O O . ASN A 1 232 ? -19.589 3.354 24.226 1.00 77.44 232 ASN A O 1
ATOM 1944 N N . ALA A 1 233 ? -17.931 1.967 23.662 1.00 72.94 233 ALA A N 1
ATOM 1945 C CA . ALA A 1 233 ? -17.532 1.711 25.039 1.00 72.94 233 ALA A CA 1
ATOM 1946 C C . ALA A 1 233 ? -16.883 2.962 25.660 1.00 72.94 233 ALA A C 1
ATOM 1948 O O . ALA A 1 233 ? -15.886 3.485 25.139 1.00 72.94 233 ALA A O 1
ATOM 1949 N N . ASN A 1 234 ? -17.432 3.409 26.794 1.00 54.31 234 ASN A N 1
ATOM 1950 C CA . ASN A 1 234 ? -16.788 4.374 27.681 1.00 54.31 234 ASN A CA 1
ATOM 1951 C C . ASN A 1 234 ? -15.665 3.650 28.435 1.00 54.31 234 ASN A C 1
ATOM 1953 O O . ASN A 1 234 ? -15.933 2.774 29.258 1.00 54.31 234 ASN A O 1
ATOM 1957 N N . LEU A 1 235 ? -14.418 3.981 28.095 1.00 53.72 235 LEU A N 1
ATOM 1958 C CA . LEU A 1 235 ? -13.191 3.497 28.731 1.00 53.72 235 LEU A CA 1
ATOM 1959 C C . LEU A 1 235 ? -12.440 4.671 29.347 1.00 53.72 235 LEU A C 1
ATOM 1961 O O . LEU A 1 235 ? -12.369 5.714 28.659 1.00 53.72 235 LEU A O 1
#

Secondary structure (DSSP, 8-state):
------HHHHHHS-HHHHHHHHHHHHHHHHHHHHHHSHHHHHHHHHHHHHHHH---HHHHHTSHHHHHHHHHHHHHHH---SSHHHHHHHHHHHHHHHHHHHHHHHHHHHH--GGGS-HHHHHHHHHHHHHHHHHHHHHHHHHHHHHHH-HHHHHHHHIIIIISTTSHHHHHHHHHHHHHHHHHHHHHS--S-HHHHHHHHHHHHHHHHHHHHHHHHHHHHHHHHHHHHHHHS--

pLDDT: mean 72.01, std 12.89, range [35.16, 95.62]

Radius of gyration: 27.21 Å; chains: 1; bounding box: 47×36×89 Å